Protein AF-A0A0R3Q4R2-F1 (afdb_monomer)

Organism: NCBI:txid42155

pLDDT: mean 70.96, std 17.25, range [39.5, 98.12]

Structure (mmCIF, N/CA/C/O backbone):
data_AF-A0A0R3Q4R2-F1
#
_entry.id   AF-A0A0R3Q4R2-F1
#
loop_
_atom_site.group_PDB
_atom_site.id
_atom_site.type_symbol
_atom_site.label_atom_id
_atom_site.label_alt_id
_atom_site.label_comp_id
_atom_site.label_asym_id
_atom_site.label_entity_id
_atom_site.label_seq_id
_atom_site.pdbx_PDB_ins_code
_atom_site.Cartn_x
_atom_site.Cartn_y
_atom_site.Cartn_z
_atom_site.occupancy
_atom_site.B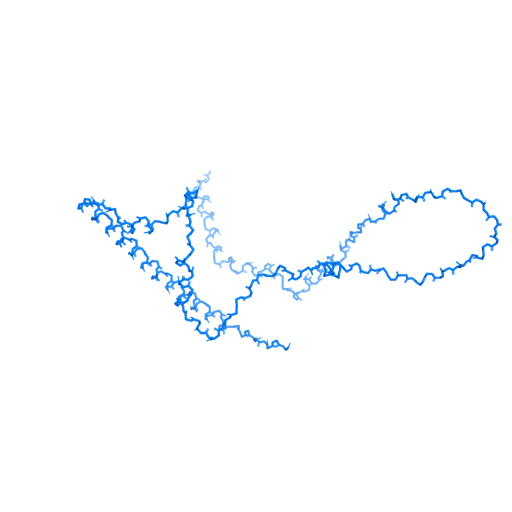_iso_or_equiv
_atom_site.auth_seq_id
_atom_site.auth_comp_id
_atom_site.auth_asym_id
_atom_site.auth_atom_id
_atom_site.pdbx_PDB_model_num
ATOM 1 N N . LEU A 1 1 ? 57.384 21.429 16.600 1.00 59.97 1 LEU A N 1
ATOM 2 C CA . LEU A 1 1 ? 56.224 20.513 16.594 1.00 59.97 1 LEU A CA 1
ATOM 3 C C . LEU A 1 1 ? 55.083 21.315 16.002 1.00 59.97 1 LEU A C 1
ATOM 5 O O . LEU A 1 1 ? 54.757 22.334 16.594 1.00 59.97 1 LEU A O 1
ATOM 9 N N . ARG A 1 2 ? 54.602 20.970 14.802 1.00 65.06 2 ARG A N 1
ATOM 10 C CA . ARG A 1 2 ? 53.423 21.655 14.249 1.00 65.06 2 ARG A CA 1
ATOM 11 C C . ARG A 1 2 ? 52.224 21.326 15.135 1.00 65.06 2 ARG A C 1
ATOM 13 O O . ARG A 1 2 ? 52.150 20.203 15.638 1.00 65.06 2 ARG A O 1
ATOM 20 N N . SER A 1 3 ? 51.365 22.306 15.380 1.00 82.06 3 SER A N 1
ATOM 21 C CA . SER A 1 3 ? 50.121 22.140 16.133 1.00 82.06 3 SER A CA 1
ATOM 22 C C . SER A 1 3 ? 49.260 21.082 15.444 1.00 82.06 3 SER A C 1
ATOM 24 O O . SER A 1 3 ? 49.267 20.986 14.219 1.00 82.06 3 SER A O 1
ATOM 26 N N . ILE A 1 4 ? 48.515 20.293 16.219 1.00 83.88 4 ILE A N 1
ATOM 27 C CA . ILE A 1 4 ? 47.572 19.298 15.677 1.00 83.88 4 ILE A CA 1
ATOM 28 C C . ILE A 1 4 ? 46.587 19.971 14.709 1.00 83.88 4 ILE A C 1
ATOM 30 O O . ILE A 1 4 ? 46.268 19.398 13.672 1.00 83.88 4 ILE A O 1
ATOM 34 N N . ASP A 1 5 ? 46.216 21.219 14.993 1.00 85.31 5 ASP A N 1
ATOM 35 C CA . ASP A 1 5 ? 45.340 22.027 14.145 1.00 85.31 5 ASP A CA 1
ATOM 36 C C . ASP A 1 5 ? 45.942 22.283 12.751 1.00 85.31 5 ASP A C 1
ATOM 38 O O . ASP A 1 5 ? 45.273 22.055 11.755 1.00 85.31 5 ASP A O 1
ATOM 42 N N . GLU A 1 6 ? 47.241 22.597 12.635 1.00 84.75 6 GLU A N 1
ATOM 43 C CA . GLU A 1 6 ? 47.902 22.765 11.323 1.00 84.75 6 GLU A CA 1
ATOM 44 C C . GLU A 1 6 ? 47.978 21.458 10.516 1.00 84.75 6 GLU A C 1
ATOM 46 O O . GLU A 1 6 ? 48.100 21.479 9.290 1.00 84.75 6 GLU A O 1
ATOM 51 N N . GLN A 1 7 ? 47.990 20.308 11.197 1.00 86.94 7 GLN A N 1
ATOM 52 C CA . GLN A 1 7 ? 47.956 19.000 10.539 1.00 86.94 7 GLN A CA 1
ATOM 53 C C . GLN A 1 7 ? 46.540 18.660 10.070 1.00 86.94 7 GLN A C 1
ATOM 55 O O . GLN A 1 7 ? 46.385 18.076 9.000 1.00 86.94 7 GLN A O 1
ATOM 60 N N . PHE A 1 8 ? 45.532 19.049 10.851 1.00 88.31 8 PHE A N 1
ATOM 61 C CA . PHE A 1 8 ? 44.126 18.900 10.500 1.00 88.31 8 PHE A CA 1
ATOM 62 C C . PHE A 1 8 ? 43.732 19.794 9.330 1.00 88.31 8 PHE A C 1
ATOM 64 O O . PHE A 1 8 ? 43.119 19.292 8.397 1.00 88.31 8 PHE A O 1
ATOM 71 N N . ASP A 1 9 ? 44.143 21.062 9.335 1.00 86.81 9 ASP A N 1
ATOM 72 C CA . ASP A 1 9 ? 43.843 22.006 8.254 1.00 86.81 9 ASP A CA 1
ATOM 73 C C . ASP A 1 9 ? 44.414 21.510 6.922 1.00 86.81 9 ASP A C 1
ATOM 75 O O . ASP A 1 9 ? 43.723 21.492 5.912 1.00 86.81 9 ASP A O 1
ATOM 79 N N . LYS A 1 10 ? 45.652 20.997 6.922 1.00 83.38 10 LYS A N 1
ATOM 80 C CA . LYS A 1 10 ? 46.261 20.412 5.717 1.00 83.38 10 LYS A CA 1
ATOM 81 C C . LYS A 1 10 ? 45.528 19.187 5.194 1.00 83.38 10 LYS A C 1
ATOM 83 O O . LYS A 1 10 ? 45.383 19.048 3.988 1.00 83.38 10 LYS A O 1
ATOM 88 N N . LEU A 1 11 ? 45.115 18.301 6.096 1.00 84.31 11 LEU A N 1
ATOM 89 C CA . LEU A 1 11 ? 44.350 17.120 5.724 1.00 84.31 11 LEU A CA 1
ATOM 90 C C . LEU A 1 11 ? 42.993 17.549 5.152 1.00 84.31 11 LEU A C 1
ATOM 92 O O . LEU A 1 11 ? 42.570 17.031 4.132 1.00 84.31 11 LEU A O 1
ATOM 96 N N . TYR A 1 12 ? 42.348 18.547 5.754 1.00 79.12 12 TYR A N 1
ATOM 97 C CA . TYR A 1 12 ? 41.067 19.075 5.294 1.00 79.12 12 TYR A CA 1
ATOM 98 C C . TYR A 1 12 ? 41.148 19.714 3.897 1.00 79.12 12 TYR A C 1
ATOM 100 O O . TYR A 1 12 ? 40.257 19.495 3.083 1.00 79.12 12 TYR A O 1
ATOM 108 N N . GLU A 1 13 ? 42.221 20.447 3.591 1.00 80.94 13 GLU A N 1
ATOM 109 C CA . GLU A 1 13 ? 42.456 21.002 2.248 1.00 80.94 13 GLU A CA 1
ATOM 110 C C . GLU A 1 13 ? 42.682 19.903 1.191 1.00 80.94 13 GLU A C 1
ATOM 112 O O . GLU A 1 13 ? 42.089 19.964 0.120 1.00 80.94 13 GLU A O 1
ATOM 117 N N . GLU A 1 14 ? 43.443 18.846 1.506 1.00 77.75 14 GLU A N 1
ATOM 118 C CA . GLU A 1 14 ? 43.687 17.705 0.596 1.00 77.75 14 GLU A CA 1
ATOM 119 C C . GLU A 1 14 ? 42.391 16.937 0.249 1.00 77.75 14 GLU A C 1
ATOM 121 O O . GLU A 1 14 ? 42.197 16.494 -0.884 1.00 77.75 14 GLU A O 1
ATOM 126 N N . TYR A 1 15 ? 41.462 16.814 1.204 1.00 69.00 15 TYR A N 1
ATOM 127 C CA . TYR A 1 15 ? 40.147 16.207 0.956 1.00 69.00 15 TYR A CA 1
ATOM 128 C C . TYR A 1 15 ? 39.167 17.150 0.233 1.00 69.00 15 TYR A C 1
ATOM 130 O O . TYR A 1 15 ? 38.327 16.672 -0.524 1.00 69.00 15 TYR A O 1
ATOM 138 N N . ASN A 1 16 ? 39.260 18.470 0.431 1.00 62.47 16 ASN A N 1
ATOM 139 C CA . ASN A 1 16 ? 38.389 19.428 -0.261 1.00 62.47 16 ASN A CA 1
ATOM 140 C C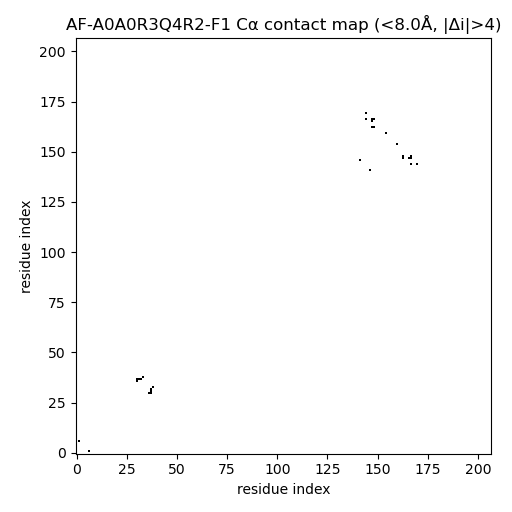 . ASN A 1 16 ? 38.823 19.690 -1.710 1.00 62.47 16 ASN A C 1
ATOM 142 O O . ASN A 1 16 ? 37.961 19.922 -2.552 1.00 62.47 16 ASN A O 1
ATOM 146 N N . GLU A 1 17 ? 40.123 19.636 -2.025 1.00 57.97 17 GLU A N 1
ATOM 147 C CA . GLU A 1 17 ? 40.599 19.713 -3.417 1.00 57.97 17 GLU A CA 1
ATOM 148 C C . GLU A 1 17 ? 40.162 18.489 -4.242 1.00 57.97 17 GLU A C 1
ATOM 150 O O . GLU A 1 17 ? 39.982 18.600 -5.451 1.00 57.97 17 GLU A O 1
ATOM 155 N N . THR A 1 18 ? 39.909 17.340 -3.603 1.00 53.53 18 THR A N 1
ATOM 156 C CA . THR A 1 18 ? 39.541 16.092 -4.291 1.00 53.53 18 THR A CA 1
ATOM 157 C C . THR A 1 18 ? 38.030 15.869 -4.440 1.00 53.53 18 THR A C 1
ATOM 159 O O . THR A 1 18 ? 37.623 14.993 -5.205 1.00 53.53 18 THR A O 1
ATOM 162 N N . GLU A 1 19 ? 37.155 16.642 -3.782 1.00 52.62 19 GLU A N 1
ATOM 163 C CA . GLU A 1 19 ? 35.693 16.438 -3.875 1.00 52.62 19 GLU A CA 1
ATOM 164 C C . GLU A 1 19 ? 35.122 16.711 -5.285 1.00 52.62 19 GLU A C 1
ATOM 166 O O . GLU A 1 19 ? 34.125 16.092 -5.654 1.00 52.62 19 GLU A O 1
ATOM 171 N N . ASP A 1 20 ? 35.804 17.518 -6.108 1.00 50.03 20 ASP A N 1
ATOM 172 C CA . ASP A 1 20 ? 35.477 17.720 -7.532 1.00 50.03 20 ASP A CA 1
ATOM 173 C C . ASP A 1 20 ? 36.251 16.773 -8.487 1.00 50.03 20 ASP A C 1
ATOM 175 O O . ASP A 1 20 ? 35.896 16.652 -9.661 1.00 50.03 20 ASP A O 1
ATOM 179 N N . GLU A 1 21 ? 37.281 16.057 -8.011 1.00 52.91 21 GLU A N 1
ATOM 180 C CA . GLU A 1 21 ? 38.106 15.140 -8.827 1.00 52.91 21 GLU A CA 1
ATOM 181 C C . GLU A 1 21 ? 37.687 13.661 -8.703 1.00 52.91 21 GLU A C 1
ATOM 183 O O . GLU A 1 21 ? 37.921 12.867 -9.616 1.00 52.91 21 GLU A O 1
ATOM 188 N N . ASN A 1 22 ? 36.979 13.287 -7.630 1.00 47.94 22 ASN A N 1
ATOM 189 C CA . ASN A 1 22 ? 36.499 11.915 -7.399 1.00 47.94 22 ASN A CA 1
ATOM 190 C C . ASN A 1 22 ? 35.482 11.413 -8.450 1.00 47.94 22 ASN A C 1
ATOM 192 O O . ASN A 1 22 ? 35.279 10.203 -8.576 1.00 47.94 22 ASN A O 1
ATOM 196 N N . GLU A 1 23 ? 34.834 12.305 -9.210 1.00 47.50 23 GLU A N 1
ATOM 197 C CA . GLU A 1 23 ? 33.962 11.908 -10.329 1.00 47.50 23 GLU A CA 1
ATOM 198 C C . GLU A 1 23 ? 34.762 11.619 -11.616 1.00 47.50 23 GLU A C 1
ATOM 200 O O . GLU A 1 23 ? 34.306 10.845 -12.454 1.00 47.50 23 GLU A O 1
ATOM 205 N N . VAL A 1 24 ? 35.985 12.151 -11.742 1.00 48.09 24 VAL A N 1
ATOM 206 C CA . VAL A 1 24 ? 36.864 11.958 -12.911 1.00 48.09 24 VAL A CA 1
ATOM 207 C C . VAL A 1 24 ? 37.848 10.800 -12.694 1.00 48.09 24 VAL A C 1
ATOM 209 O O . VAL A 1 24 ? 38.100 10.017 -13.609 1.00 48.09 24 VAL A O 1
ATOM 212 N N . GLU A 1 25 ? 38.354 10.616 -11.472 1.00 48.50 25 GLU A N 1
ATOM 213 C CA . GLU A 1 25 ? 39.357 9.586 -11.158 1.00 48.50 25 GLU A CA 1
ATOM 214 C C . GLU A 1 25 ? 38.775 8.156 -11.161 1.00 48.50 25 GLU A C 1
ATOM 216 O O . GLU A 1 25 ? 39.462 7.177 -11.477 1.00 48.50 25 GLU A O 1
ATOM 221 N N . ALA A 1 26 ? 37.470 8.014 -10.895 1.00 49.94 26 ALA A N 1
ATOM 222 C CA . ALA A 1 26 ? 36.777 6.731 -10.997 1.00 49.94 26 ALA A CA 1
ATOM 223 C C . ALA A 1 26 ? 36.790 6.181 -12.434 1.00 49.94 26 ALA A C 1
ATOM 225 O O . ALA A 1 26 ? 36.855 4.968 -12.627 1.00 49.94 26 ALA A O 1
ATOM 226 N N . GLU A 1 27 ? 36.765 7.053 -13.443 1.00 52.09 27 GLU A N 1
ATOM 227 C CA . GLU A 1 27 ? 36.724 6.666 -14.854 1.00 52.09 27 GLU A CA 1
ATOM 228 C C . GLU A 1 27 ? 38.104 6.221 -15.379 1.00 52.09 27 GLU A C 1
ATOM 230 O O . GLU A 1 27 ? 38.184 5.393 -16.287 1.00 52.09 27 GLU A O 1
ATOM 235 N N . GLU A 1 28 ? 39.199 6.661 -14.746 1.00 53.88 28 GLU A N 1
ATOM 236 C CA . GLU A 1 28 ? 40.577 6.331 -15.143 1.00 53.88 28 GLU A CA 1
ATOM 237 C C . GLU A 1 28 ? 41.013 4.907 -14.727 1.00 53.88 28 GLU A C 1
ATOM 239 O O . GLU A 1 28 ? 41.873 4.290 -15.364 1.00 53.88 28 GLU A O 1
ATOM 244 N N . PHE A 1 29 ? 40.362 4.311 -13.719 1.00 56.81 29 PHE A N 1
ATOM 245 C CA . PHE A 1 29 ? 40.617 2.923 -13.295 1.00 56.81 29 PHE A CA 1
ATOM 246 C C . PHE A 1 29 ? 39.756 1.865 -14.002 1.00 56.81 29 PHE A C 1
ATOM 248 O O . PHE A 1 29 ? 40.038 0.663 -13.889 1.00 56.81 29 PHE A O 1
ATOM 255 N N . LEU A 1 30 ? 38.729 2.268 -14.753 1.00 68.06 30 LEU A N 1
ATOM 256 C CA . LEU A 1 30 ? 37.915 1.345 -15.538 1.00 68.06 30 LEU A CA 1
ATOM 257 C C . LEU A 1 30 ? 38.621 1.011 -16.856 1.00 68.06 30 LEU A C 1
ATOM 259 O O . LEU A 1 30 ? 38.614 1.774 -17.817 1.00 68.06 30 LEU A O 1
ATOM 263 N N . LEU A 1 31 ? 39.215 -0.184 -16.931 1.00 72.75 31 LEU A N 1
ATOM 264 C CA . LEU A 1 31 ? 39.674 -0.710 -18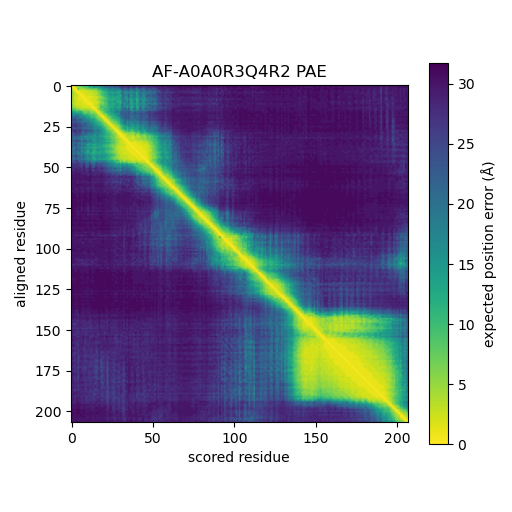.215 1.00 72.75 31 LEU A CA 1
ATOM 265 C C . LEU A 1 31 ? 38.464 -0.895 -19.136 1.00 72.75 31 LEU A C 1
ATOM 267 O O . LEU A 1 31 ? 37.565 -1.679 -18.821 1.00 72.75 31 LEU A O 1
ATOM 271 N N . ASP A 1 32 ? 38.494 -0.245 -20.300 1.00 79.69 32 ASP A N 1
ATOM 272 C CA . ASP A 1 32 ? 37.529 -0.492 -21.372 1.00 79.69 32 ASP A CA 1
ATOM 273 C C . ASP A 1 32 ? 37.452 -2.009 -21.668 1.00 79.69 32 ASP A C 1
ATOM 275 O O . ASP A 1 32 ? 38.488 -2.637 -21.932 1.00 79.69 32 ASP A O 1
ATOM 279 N N . PRO A 1 33 ? 36.249 -2.619 -21.650 1.00 82.69 33 PRO A N 1
ATOM 280 C CA . PRO A 1 33 ? 36.044 -4.024 -21.996 1.00 82.69 33 PRO A CA 1
ATOM 281 C C . PRO A 1 33 ? 36.625 -4.444 -23.354 1.00 82.69 33 PRO A C 1
ATOM 283 O O . PRO A 1 33 ? 36.938 -5.621 -23.543 1.00 82.69 33 PRO A O 1
ATOM 286 N N . SER A 1 34 ? 36.779 -3.506 -24.295 1.00 84.50 34 SER A N 1
ATOM 287 C CA . SER A 1 34 ? 37.349 -3.763 -25.626 1.00 84.50 34 SER A CA 1
ATOM 288 C C . SER A 1 34 ? 38.869 -3.564 -25.700 1.00 84.50 34 SER A C 1
ATOM 290 O O . SER A 1 34 ? 39.486 -3.968 -26.695 1.00 84.50 34 SER A O 1
ATOM 292 N N . SER A 1 35 ? 39.477 -2.989 -24.656 1.00 89.31 35 SER A N 1
ATOM 293 C CA . SER A 1 35 ? 40.907 -2.689 -24.582 1.00 89.31 35 SER A CA 1
ATOM 294 C C . SER A 1 35 ? 41.760 -3.955 -24.639 1.00 89.31 35 SER A C 1
ATOM 296 O O . SER A 1 35 ? 41.430 -4.999 -24.067 1.00 89.31 35 SER A O 1
ATOM 298 N N . ASP A 1 36 ? 42.921 -3.858 -25.281 1.00 87.81 36 ASP A N 1
ATOM 299 C CA . ASP A 1 36 ? 43.865 -4.970 -25.396 1.00 87.81 36 ASP A CA 1
ATOM 300 C C . ASP A 1 36 ? 44.388 -5.444 -24.031 1.00 87.81 36 ASP A C 1
ATOM 302 O O . ASP A 1 36 ? 44.635 -6.638 -23.842 1.00 87.81 36 ASP A O 1
ATOM 306 N N . ARG A 1 37 ? 44.442 -4.550 -23.033 1.00 85.38 37 ARG A N 1
ATOM 307 C CA . ARG A 1 37 ? 44.800 -4.908 -21.652 1.00 85.38 37 ARG A CA 1
ATOM 308 C C . ARG A 1 37 ? 43.776 -5.863 -21.024 1.00 85.38 37 ARG A C 1
ATOM 310 O O . ARG A 1 37 ? 44.166 -6.794 -20.322 1.00 85.38 37 ARG A O 1
ATOM 317 N N . MET A 1 38 ? 42.484 -5.685 -21.315 1.00 90.88 38 MET A N 1
ATOM 318 C CA . MET A 1 38 ? 41.423 -6.588 -20.850 1.00 90.88 38 MET A CA 1
ATOM 319 C C . MET A 1 38 ? 41.538 -7.966 -21.516 1.00 90.88 38 MET A C 1
ATOM 321 O O . MET A 1 38 ? 41.415 -8.995 -20.850 1.00 90.88 38 MET A O 1
ATOM 325 N N . LYS A 1 39 ? 41.859 -8.007 -22.817 1.00 90.31 39 LYS A N 1
ATOM 326 C CA . LYS A 1 39 ? 42.069 -9.267 -23.555 1.00 90.31 39 LYS A CA 1
ATOM 327 C C . LYS A 1 39 ? 43.229 -10.079 -22.975 1.00 90.31 39 LYS A C 1
ATOM 329 O O . LYS A 1 39 ? 43.095 -11.290 -22.812 1.00 90.31 39 LYS A O 1
ATOM 334 N N . MET A 1 40 ? 44.331 -9.424 -22.603 1.00 88.50 40 MET A N 1
ATOM 335 C CA . MET A 1 40 ? 45.465 -10.094 -21.954 1.00 88.50 40 MET A CA 1
ATOM 336 C C . MET A 1 40 ? 45.078 -10.732 -20.611 1.00 88.50 40 MET A C 1
ATOM 338 O O . MET A 1 40 ? 45.384 -11.902 -20.384 1.00 88.50 40 MET A O 1
ATOM 342 N N . LEU A 1 41 ? 44.337 -10.013 -19.759 1.00 87.81 41 LEU A N 1
ATOM 343 C CA . LEU A 1 41 ? 43.873 -10.533 -18.464 1.00 87.81 41 LEU A CA 1
ATOM 344 C C . LEU A 1 41 ? 42.952 -11.753 -18.616 1.00 87.81 41 LEU A C 1
ATOM 346 O O . LEU A 1 41 ? 43.043 -12.705 -17.838 1.00 87.81 41 LEU A O 1
ATOM 350 N N . VAL A 1 42 ? 42.086 -11.751 -19.633 1.00 87.06 42 VAL A N 1
ATOM 351 C CA . VAL A 1 42 ? 41.206 -12.887 -19.945 1.00 87.06 42 VAL A CA 1
ATOM 352 C C . VAL A 1 42 ? 42.013 -14.122 -20.348 1.00 87.06 42 VAL A C 1
ATOM 354 O O . VAL A 1 42 ? 41.703 -15.229 -19.899 1.00 87.06 42 VAL A O 1
ATOM 357 N N . GLU A 1 43 ? 43.051 -13.963 -21.168 1.00 88.81 43 GLU A N 1
ATOM 358 C CA . GLU A 1 43 ? 43.901 -15.086 -21.578 1.00 88.81 43 GLU A CA 1
ATOM 359 C C . GLU A 1 43 ? 44.736 -15.642 -20.419 1.00 88.81 43 GLU A C 1
ATOM 361 O O . GLU A 1 43 ? 44.859 -16.861 -20.273 1.00 88.81 43 GLU A O 1
ATOM 366 N N . ASP A 1 44 ? 45.232 -14.781 -19.533 1.00 86.56 44 ASP A N 1
ATOM 367 C CA . ASP A 1 44 ? 45.933 -15.218 -18.325 1.00 86.56 44 ASP A CA 1
ATOM 368 C C . ASP A 1 44 ? 45.001 -15.973 -17.369 1.00 86.56 44 ASP A C 1
ATOM 370 O O . ASP A 1 44 ? 45.380 -17.010 -16.817 1.00 86.56 44 ASP A O 1
ATOM 374 N N . PHE A 1 45 ? 43.748 -15.530 -17.231 1.00 84.38 45 PHE A N 1
ATOM 375 C CA . PHE A 1 45 ? 42.743 -16.247 -16.446 1.00 84.38 45 PHE A CA 1
ATOM 376 C C . PHE A 1 45 ? 42.437 -17.630 -17.032 1.00 84.38 45 PHE A C 1
ATOM 378 O O . PHE A 1 45 ? 42.378 -18.614 -16.292 1.00 84.38 45 PHE A O 1
ATOM 385 N N . LYS A 1 46 ? 42.290 -17.739 -18.359 1.00 80.06 46 LYS A N 1
ATOM 386 C CA . LYS A 1 46 ? 42.072 -19.026 -19.041 1.00 80.06 46 LYS A CA 1
ATOM 387 C C . LYS A 1 46 ? 43.231 -19.993 -18.813 1.00 80.06 46 LYS A C 1
ATOM 389 O O . LYS A 1 46 ? 42.979 -21.152 -18.497 1.00 80.06 46 LYS A O 1
ATOM 394 N N . LYS A 1 47 ? 44.479 -19.524 -18.906 1.00 78.69 47 LYS A N 1
ATOM 395 C CA . LYS A 1 47 ? 45.676 -20.342 -18.633 1.00 78.69 47 LYS A CA 1
ATOM 396 C C . LYS A 1 47 ? 45.749 -20.812 -17.180 1.00 78.69 47 LYS A C 1
ATOM 398 O O . LYS A 1 47 ? 46.296 -21.875 -16.908 1.00 78.69 47 LYS A O 1
ATOM 403 N N . LYS A 1 48 ? 45.188 -20.036 -16.249 1.00 72.75 48 LYS A N 1
ATOM 404 C CA . LYS A 1 48 ? 45.191 -20.324 -14.809 1.00 72.75 48 LYS A CA 1
ATOM 405 C C . LYS A 1 48 ? 44.000 -21.170 -14.342 1.00 72.75 48 LYS A C 1
ATOM 407 O O . LYS A 1 48 ? 43.923 -21.497 -13.158 1.00 72.75 48 LYS A O 1
ATOM 412 N N . ARG A 1 49 ? 43.075 -21.548 -15.237 1.00 59.31 49 ARG A N 1
ATOM 413 C CA . ARG A 1 49 ? 41.977 -22.470 -14.910 1.00 59.31 49 ARG A CA 1
ATOM 414 C C . ARG A 1 49 ? 42.535 -23.859 -14.607 1.00 59.31 49 ARG A C 1
ATOM 416 O O . ARG A 1 49 ? 42.720 -24.676 -15.500 1.00 59.31 49 ARG A O 1
ATOM 423 N N . MET A 1 50 ? 42.750 -24.136 -13.329 1.00 59.56 50 MET A N 1
ATOM 424 C CA . MET A 1 50 ? 42.905 -25.499 -12.842 1.00 59.56 50 MET A CA 1
ATOM 425 C C . MET A 1 50 ? 41.536 -26.184 -12.882 1.00 59.56 50 MET A C 1
ATOM 427 O O . MET A 1 50 ? 40.585 -25.717 -12.251 1.00 59.56 50 MET A O 1
ATOM 431 N N . GLU A 1 51 ? 41.408 -27.274 -13.637 1.00 57.78 51 GLU A N 1
ATOM 432 C CA . GLU A 1 51 ? 40.243 -28.152 -13.539 1.00 57.78 51 GLU A CA 1
ATOM 433 C C . GLU A 1 51 ? 40.240 -28.816 -12.159 1.00 57.78 51 GLU A C 1
ATOM 435 O O . GLU A 1 51 ? 41.008 -29.735 -11.881 1.00 57.78 51 GLU A O 1
ATOM 440 N N . LEU A 1 52 ? 39.374 -28.337 -11.265 1.00 56.41 52 LEU A N 1
ATOM 441 C CA . LEU A 1 52 ? 39.089 -29.013 -10.004 1.00 56.41 52 LEU A CA 1
ATOM 442 C C . LEU A 1 52 ? 38.246 -30.260 -10.301 1.00 56.41 52 LEU A C 1
ATOM 444 O O . LEU A 1 52 ? 37.015 -30.221 -10.285 1.00 56.41 52 LEU A O 1
ATOM 448 N N . VAL A 1 53 ? 38.913 -31.371 -10.613 1.00 57.03 53 VAL A N 1
ATOM 449 C CA . VAL A 1 53 ? 38.271 -32.681 -10.754 1.00 57.03 53 VAL A CA 1
ATOM 450 C C . VAL A 1 53 ? 37.981 -33.232 -9.358 1.00 57.03 53 VAL A C 1
ATOM 452 O O . VAL A 1 53 ? 38.884 -33.640 -8.630 1.00 57.03 53 VAL A O 1
ATOM 455 N N . LEU A 1 54 ? 36.704 -33.241 -8.973 1.00 50.66 54 LEU A N 1
ATOM 456 C CA . LEU A 1 54 ? 36.245 -33.891 -7.747 1.00 50.66 54 LEU A CA 1
ATOM 457 C C . LEU A 1 54 ? 36.307 -35.415 -7.953 1.00 50.66 54 LEU A C 1
ATOM 459 O O . LEU A 1 54 ? 35.528 -35.960 -8.737 1.00 50.66 54 LEU A O 1
ATOM 463 N N . GLN A 1 55 ? 37.236 -36.100 -7.279 1.00 56.44 55 GLN A N 1
ATOM 464 C CA . GLN A 1 55 ? 37.394 -37.559 -7.360 1.00 56.44 55 GLN A CA 1
ATOM 465 C C . GLN A 1 55 ? 36.134 -38.262 -6.831 1.00 56.44 55 GLN A C 1
ATOM 467 O O . GLN A 1 55 ? 35.926 -38.384 -5.626 1.00 56.44 55 GLN A O 1
ATOM 472 N N . LYS A 1 56 ? 35.267 -38.709 -7.741 1.00 53.19 56 LYS A N 1
ATOM 473 C CA . LYS A 1 56 ? 33.960 -39.312 -7.439 1.00 53.19 56 LYS A CA 1
ATOM 474 C C . LYS A 1 56 ? 33.940 -40.833 -7.654 1.00 53.19 56 LYS A C 1
ATOM 476 O O . LYS A 1 56 ? 32.885 -41.376 -7.955 1.00 53.19 56 LYS A O 1
ATOM 481 N N . ASP A 1 57 ? 35.080 -41.503 -7.472 1.00 51.69 57 ASP A N 1
ATOM 482 C CA . ASP A 1 57 ? 35.257 -42.928 -7.815 1.00 51.69 57 ASP A CA 1
ATOM 483 C C . ASP A 1 57 ? 35.548 -43.857 -6.620 1.00 51.69 57 ASP A C 1
ATOM 485 O O . ASP A 1 57 ? 35.640 -45.065 -6.800 1.00 51.69 57 ASP A O 1
ATOM 489 N N . VAL A 1 58 ? 35.640 -43.347 -5.386 1.00 52.56 58 VAL A N 1
ATOM 490 C CA . VAL A 1 58 ? 35.925 -44.203 -4.209 1.00 52.56 58 VAL A CA 1
ATOM 491 C C . VAL A 1 58 ? 34.651 -44.833 -3.619 1.00 52.56 58 VAL A C 1
ATOM 493 O O . VAL A 1 58 ? 34.690 -45.919 -3.056 1.00 52.56 58 VAL A O 1
ATOM 496 N N . LEU A 1 59 ? 33.487 -44.198 -3.794 1.00 51.69 59 LEU A N 1
ATOM 497 C CA . LEU A 1 59 ? 32.207 -44.665 -3.231 1.00 51.69 59 LEU A CA 1
ATOM 498 C C . LEU A 1 59 ? 31.593 -45.869 -3.966 1.00 51.69 59 LEU A C 1
ATOM 500 O O . LEU A 1 59 ? 30.723 -46.535 -3.412 1.00 51.69 59 LEU A O 1
ATOM 504 N N . SER A 1 60 ? 32.020 -46.155 -5.198 1.00 54.22 60 SER A N 1
ATOM 505 C CA . SER A 1 60 ? 31.473 -47.251 -6.012 1.00 54.22 60 SER A CA 1
ATOM 506 C C . SER A 1 60 ? 32.012 -48.631 -5.623 1.00 54.22 60 SER A C 1
ATOM 508 O O . SER A 1 60 ? 31.370 -49.626 -5.942 1.00 54.22 60 SER A O 1
ATOM 510 N N . GLN A 1 61 ? 33.142 -48.705 -4.912 1.00 53.44 61 GLN A N 1
ATOM 511 C CA . GLN A 1 61 ? 33.758 -49.970 -4.488 1.00 53.44 61 GLN A CA 1
ATOM 512 C C . GLN A 1 61 ? 33.208 -50.518 -3.160 1.00 53.44 61 GLN A C 1
ATOM 514 O O . GLN A 1 61 ? 33.503 -51.654 -2.806 1.00 53.44 61 GLN A O 1
ATOM 519 N N . CYS A 1 62 ? 32.410 -49.742 -2.418 1.00 46.03 62 CYS A N 1
ATOM 520 C CA . CYS A 1 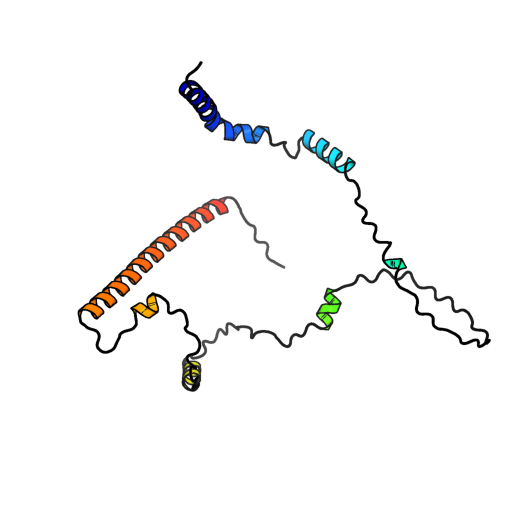62 ? 31.997 -50.091 -1.052 1.00 46.03 62 CYS A CA 1
ATOM 521 C C . CYS A 1 62 ? 30.637 -50.806 -0.945 1.00 46.03 62 CYS A C 1
ATOM 523 O O . CYS A 1 62 ? 30.154 -50.999 0.171 1.00 46.03 62 CYS A O 1
ATOM 525 N N . TYR A 1 63 ? 29.997 -51.181 -2.058 1.00 39.62 63 TYR A N 1
ATOM 526 C CA . TYR A 1 63 ? 28.766 -51.976 -2.015 1.00 39.62 63 TYR A CA 1
ATOM 527 C C . TYR A 1 63 ? 29.097 -53.468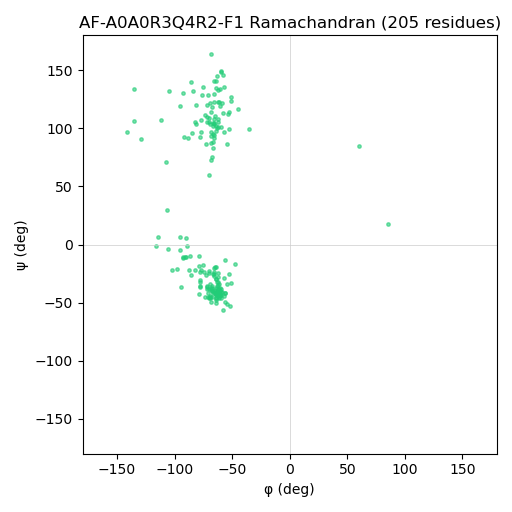 -2.178 1.00 39.62 63 TYR A C 1
ATOM 529 O O . TYR A 1 63 ? 29.657 -53.838 -3.209 1.00 39.62 63 TYR A O 1
ATOM 537 N N . PRO A 1 64 ? 28.775 -54.322 -1.191 1.00 44.62 64 PRO A N 1
ATOM 538 C CA . PRO A 1 64 ? 29.043 -55.752 -1.272 1.00 44.62 64 PRO A CA 1
ATOM 539 C C . PRO A 1 64 ? 28.025 -56.440 -2.193 1.00 44.62 64 PRO A C 1
ATOM 541 O O . PRO A 1 64 ? 26.816 -56.266 -2.030 1.00 44.62 64 PRO A O 1
ATOM 544 N N . GLU A 1 65 ? 28.520 -57.225 -3.153 1.00 53.06 65 GLU A N 1
ATOM 545 C CA . GLU A 1 65 ? 27.728 -58.214 -3.890 1.00 53.06 65 GLU A CA 1
ATOM 546 C C . GLU A 1 65 ? 27.199 -59.248 -2.890 1.00 53.06 65 GLU A C 1
ATOM 548 O O . GLU A 1 65 ? 27.960 -59.852 -2.131 1.00 53.06 65 GLU A O 1
ATOM 553 N N . THR A 1 66 ? 25.878 -59.416 -2.837 1.00 40.44 66 THR A N 1
ATOM 554 C CA . THR A 1 66 ? 25.253 -60.466 -2.036 1.00 40.44 66 THR A CA 1
ATOM 555 C C . THR A 1 66 ? 25.595 -61.818 -2.645 1.00 40.44 66 THR A C 1
ATOM 557 O O . THR A 1 66 ? 25.272 -62.099 -3.796 1.00 40.44 66 THR A O 1
ATOM 560 N N . ASN A 1 67 ? 26.292 -62.607 -1.839 1.00 42.22 67 ASN A N 1
ATOM 561 C CA . ASN A 1 67 ? 26.704 -63.979 -2.065 1.00 42.22 67 ASN A CA 1
ATOM 562 C C . ASN A 1 67 ? 25.464 -64.892 -2.118 1.00 42.22 67 ASN A C 1
ATOM 564 O O . ASN A 1 67 ? 24.887 -65.183 -1.072 1.00 42.22 67 ASN A O 1
ATOM 568 N N . ASP A 1 68 ? 25.056 -65.328 -3.311 1.00 41.00 68 ASP A N 1
ATOM 569 C CA . ASP A 1 68 ? 24.070 -66.402 -3.475 1.00 41.00 68 ASP A CA 1
ATOM 570 C C . ASP A 1 68 ? 24.829 -67.730 -3.575 1.00 41.00 68 ASP A C 1
ATOM 572 O O . ASP A 1 68 ? 25.333 -68.138 -4.623 1.00 41.00 68 ASP A O 1
ATOM 576 N N . GLU A 1 69 ? 24.984 -68.357 -2.415 1.00 40.50 69 GLU A N 1
ATOM 577 C CA . GLU A 1 69 ? 25.644 -69.638 -2.225 1.00 40.50 69 GLU A CA 1
ATOM 578 C C . GLU A 1 69 ? 24.909 -70.786 -2.941 1.00 40.50 69 GLU A C 1
ATOM 580 O O . GLU A 1 69 ? 23.689 -70.914 -2.878 1.00 40.50 69 GLU A O 1
ATOM 585 N N . ALA A 1 70 ? 25.714 -71.685 -3.513 1.00 48.75 70 ALA A N 1
ATOM 586 C CA . ALA A 1 70 ? 25.492 -73.131 -3.539 1.00 48.75 70 ALA A CA 1
ATOM 587 C C . ALA A 1 70 ? 24.216 -73.674 -4.214 1.00 48.75 70 ALA A C 1
ATOM 589 O O . ALA A 1 70 ? 23.286 -74.112 -3.542 1.00 48.75 70 ALA A O 1
ATOM 590 N N . LEU A 1 71 ? 24.270 -73.846 -5.539 1.00 42.84 71 LEU A N 1
ATOM 591 C CA . LEU A 1 71 ? 23.629 -74.979 -6.222 1.00 42.84 71 LEU A CA 1
ATOM 592 C C . LEU A 1 71 ? 24.535 -75.472 -7.362 1.00 42.84 71 LEU A C 1
ATOM 594 O O . LEU A 1 71 ? 24.538 -74.921 -8.460 1.00 42.84 71 LEU A O 1
ATOM 598 N N . GLU A 1 72 ? 25.316 -76.518 -7.085 1.00 50.12 72 GLU A N 1
ATOM 599 C CA . GLU A 1 72 ? 25.944 -77.346 -8.116 1.00 50.12 72 GLU A CA 1
ATOM 600 C C . GLU A 1 72 ? 24.856 -78.193 -8.790 1.00 50.12 72 GLU A C 1
ATOM 602 O O . GLU A 1 72 ? 24.354 -79.153 -8.205 1.00 50.12 72 GLU A O 1
ATOM 607 N N . VAL A 1 73 ? 24.478 -77.835 -10.018 1.00 39.50 73 VAL A N 1
ATOM 608 C CA . VAL A 1 73 ? 23.786 -78.740 -10.943 1.00 39.50 73 VAL A CA 1
ATOM 609 C C . VAL A 1 73 ? 24.443 -78.593 -12.311 1.00 39.50 73 VAL A C 1
ATOM 611 O O . VAL A 1 73 ? 24.268 -77.587 -12.999 1.00 39.50 73 VAL A O 1
ATOM 614 N N . ASP A 1 74 ? 25.224 -79.611 -12.668 1.00 45.28 74 ASP A N 1
ATOM 615 C CA . ASP A 1 74 ? 25.756 -79.845 -14.006 1.00 45.28 74 ASP A CA 1
ATOM 616 C C . ASP A 1 74 ? 24.606 -80.161 -14.973 1.00 45.28 74 ASP A C 1
ATOM 618 O O . ASP A 1 74 ? 24.208 -81.310 -15.141 1.00 45.28 74 ASP A O 1
ATOM 622 N N . GLU A 1 75 ? 24.104 -79.143 -15.662 1.00 46.03 75 GLU A N 1
ATOM 623 C CA . GLU A 1 75 ? 23.528 -79.296 -16.995 1.00 46.03 75 GLU A CA 1
ATOM 624 C C . GLU A 1 75 ? 24.075 -78.164 -17.859 1.00 46.03 75 GLU A C 1
ATOM 626 O O . GLU A 1 75 ? 24.154 -77.013 -17.432 1.00 46.03 75 GLU A O 1
ATOM 631 N N . GLN A 1 76 ? 24.520 -78.516 -19.062 1.00 51.38 76 GLN A N 1
ATOM 632 C CA . GLN A 1 76 ? 25.191 -77.648 -20.024 1.00 51.38 76 GLN A CA 1
ATOM 633 C C . GLN A 1 76 ? 24.358 -76.390 -20.326 1.00 51.38 76 GLN A C 1
ATOM 635 O O . GLN A 1 76 ? 23.592 -76.351 -21.285 1.00 51.38 76 GLN A O 1
ATOM 640 N N . MET A 1 77 ? 24.510 -75.336 -19.523 1.00 42.47 77 MET A N 1
ATOM 641 C CA . MET A 1 77 ? 23.938 -74.035 -19.839 1.00 42.47 77 MET A CA 1
ATOM 642 C C . MET A 1 77 ? 24.760 -73.413 -20.962 1.00 42.47 77 MET A C 1
ATOM 644 O O . MET A 1 77 ? 25.913 -73.015 -20.773 1.00 42.47 77 MET A O 1
ATOM 648 N N . GLU A 1 78 ? 24.155 -73.288 -22.141 1.00 48.66 78 GLU A N 1
ATOM 649 C CA . GLU A 1 78 ? 24.636 -72.360 -23.156 1.00 48.66 78 GLU A CA 1
ATOM 650 C C . GLU A 1 78 ? 24.766 -70.970 -22.524 1.00 48.66 78 GLU A C 1
ATOM 652 O O . GLU A 1 78 ? 23.789 -70.335 -22.125 1.00 48.66 78 GLU A O 1
ATOM 657 N N . LYS A 1 79 ? 26.006 -70.487 -22.417 1.00 49.62 79 LYS A N 1
ATOM 658 C CA . LYS A 1 79 ? 26.317 -69.138 -21.953 1.00 49.62 79 LYS A CA 1
ATOM 659 C C . LYS A 1 79 ? 25.797 -68.133 -22.982 1.00 49.62 79 LYS A C 1
ATOM 661 O O . LYS A 1 79 ? 26.524 -67.720 -23.888 1.00 49.62 79 LYS A O 1
ATOM 666 N N . ILE A 1 80 ? 24.538 -67.725 -22.844 1.00 50.59 80 ILE A N 1
ATOM 667 C CA . ILE A 1 80 ? 23.951 -66.651 -23.645 1.00 50.59 80 ILE A CA 1
ATOM 668 C C . ILE A 1 80 ? 24.737 -65.376 -23.331 1.00 50.59 80 ILE A C 1
ATOM 670 O O . ILE A 1 80 ? 24.615 -64.777 -22.262 1.00 50.59 80 ILE A O 1
ATOM 674 N N . THR A 1 81 ? 25.584 -64.956 -24.268 1.00 45.00 81 THR A N 1
ATOM 675 C CA . THR A 1 81 ? 26.314 -63.697 -24.145 1.00 45.00 81 THR A CA 1
ATOM 676 C C . THR A 1 81 ? 25.340 -62.582 -24.502 1.00 45.00 81 THR A C 1
ATOM 678 O O . THR A 1 81 ? 25.151 -62.256 -25.673 1.00 45.00 81 THR A O 1
ATOM 681 N N . ILE A 1 82 ? 24.668 -62.018 -23.496 1.00 55.66 82 ILE A N 1
ATOM 682 C CA . ILE A 1 82 ? 23.807 -60.849 -23.683 1.00 55.66 82 ILE A CA 1
ATOM 683 C C . ILE A 1 82 ? 24.718 -59.676 -24.051 1.00 55.66 82 ILE A C 1
ATOM 685 O O . ILE A 1 82 ? 25.372 -59.080 -23.193 1.00 55.66 82 ILE A O 1
ATOM 689 N N . ILE A 1 83 ? 24.766 -59.335 -25.340 1.00 56.28 83 ILE A N 1
ATOM 690 C CA . ILE A 1 83 ? 25.352 -58.078 -25.802 1.00 56.28 83 ILE A CA 1
ATOM 691 C C . ILE A 1 83 ? 24.474 -56.976 -25.223 1.00 56.28 83 ILE A C 1
ATOM 693 O O . ILE A 1 83 ? 23.408 -56.673 -25.746 1.00 56.28 83 ILE A O 1
ATOM 697 N N . CYS A 1 84 ? 24.900 -56.407 -24.101 1.00 48.69 84 CYS A N 1
ATOM 698 C CA . CYS A 1 84 ? 24.236 -55.271 -23.493 1.00 48.69 84 CYS A CA 1
ATOM 699 C C . CYS A 1 84 ? 24.490 -54.070 -24.423 1.00 48.69 84 CYS A C 1
ATOM 701 O O . CYS A 1 84 ? 25.629 -53.587 -24.465 1.00 48.69 84 CYS A O 1
ATOM 703 N N . PRO A 1 85 ? 23.506 -53.589 -25.217 1.00 57.66 85 PRO A N 1
ATOM 704 C CA . PRO A 1 85 ? 23.716 -52.381 -26.001 1.00 57.66 85 PRO A CA 1
ATOM 705 C C . PRO A 1 85 ? 24.051 -51.295 -24.991 1.00 57.66 85 PRO A C 1
ATOM 707 O O . PRO A 1 85 ? 23.275 -51.117 -24.054 1.00 57.66 85 PRO A O 1
ATOM 710 N N . LYS A 1 86 ? 25.227 -50.656 -25.128 1.00 55.97 86 LYS A N 1
ATOM 711 C CA . LYS A 1 86 ? 25.763 -49.651 -24.191 1.00 55.97 86 LYS A CA 1
ATOM 712 C C . LYS A 1 86 ? 24.602 -48.824 -23.647 1.00 55.97 86 LYS A C 1
ATOM 714 O O . LYS A 1 86 ? 24.094 -47.957 -24.361 1.00 55.97 86 LYS A O 1
ATOM 719 N N . LYS A 1 87 ? 24.130 -49.147 -22.433 1.00 57.31 87 LYS A N 1
ATOM 720 C CA . LYS A 1 87 ? 22.971 -48.472 -21.854 1.00 57.31 87 LYS A CA 1
ATOM 721 C C . LYS A 1 87 ? 23.416 -47.027 -21.737 1.00 57.31 87 LYS A C 1
ATOM 723 O O . LYS A 1 87 ? 24.312 -46.724 -20.948 1.00 57.31 87 LYS A O 1
ATOM 728 N N . LYS A 1 88 ? 22.876 -46.139 -22.580 1.00 66.38 88 LYS A N 1
ATOM 729 C CA . LYS A 1 88 ? 23.041 -44.701 -22.365 1.00 66.38 88 LYS A CA 1
ATOM 730 C C . LYS A 1 88 ? 22.626 -44.501 -20.915 1.00 66.38 88 LYS A C 1
ATOM 732 O O . LYS A 1 88 ? 21.545 -44.969 -20.556 1.00 66.38 88 LYS A O 1
ATOM 737 N N . LYS A 1 89 ? 23.512 -43.934 -20.083 1.00 61.62 89 LYS A N 1
ATOM 738 C CA . LYS A 1 89 ? 23.210 -43.678 -18.670 1.00 61.62 89 LYS A CA 1
ATOM 739 C C . LYS A 1 89 ? 21.816 -43.065 -18.644 1.00 61.62 89 LYS A C 1
ATOM 741 O O . LYS A 1 89 ? 21.615 -42.031 -19.287 1.00 61.62 89 LYS A O 1
ATOM 746 N N . ILE A 1 90 ? 20.861 -43.760 -18.025 1.00 65.81 90 ILE A N 1
ATOM 747 C CA . ILE A 1 90 ? 19.510 -43.239 -17.842 1.00 65.81 90 ILE A CA 1
ATOM 748 C C . ILE A 1 90 ? 19.718 -41.887 -17.174 1.00 65.81 90 ILE A C 1
ATOM 750 O O . ILE A 1 90 ? 20.288 -41.806 -16.085 1.00 65.81 90 ILE A O 1
ATOM 754 N N . LYS A 1 91 ? 19.393 -40.814 -17.900 1.00 70.38 91 LYS A N 1
ATOM 755 C CA . LYS A 1 91 ? 19.367 -39.484 -17.311 1.00 70.38 91 LYS A CA 1
ATOM 756 C C . LYS A 1 91 ? 18.238 -39.568 -16.303 1.00 70.38 91 LYS A C 1
ATOM 758 O O . LYS A 1 91 ? 17.092 -39.739 -16.704 1.00 70.38 91 LYS A O 1
ATOM 763 N N . TRP A 1 92 ? 18.591 -39.589 -15.024 1.00 71.69 92 TRP A N 1
ATOM 764 C CA . TRP A 1 92 ? 17.617 -39.582 -13.948 1.00 71.69 92 TRP A CA 1
ATOM 765 C C . TRP A 1 92 ? 16.796 -38.309 -14.087 1.00 71.69 92 TRP A C 1
ATOM 767 O O . TRP A 1 92 ? 17.266 -37.220 -13.770 1.00 71.69 92 TRP A O 1
ATOM 777 N N . ASP A 1 93 ? 15.603 -38.458 -14.645 1.00 77.25 93 ASP A N 1
ATOM 778 C CA . ASP A 1 93 ? 14.632 -37.392 -14.715 1.00 77.25 93 ASP A CA 1
ATOM 779 C C . ASP A 1 93 ? 13.801 -37.441 -13.435 1.00 77.25 93 ASP A C 1
ATOM 781 O O . ASP A 1 93 ? 12.816 -38.177 -13.307 1.00 77.25 93 ASP A O 1
ATOM 785 N N . CYS A 1 94 ? 14.270 -36.689 -12.443 1.00 78.94 94 CYS A N 1
ATOM 786 C CA . CYS A 1 94 ? 13.570 -36.538 -11.180 1.00 78.94 94 CYS A CA 1
ATOM 787 C C . CYS A 1 94 ? 12.195 -35.877 -11.378 1.00 78.94 94 CYS A C 1
ATOM 789 O O . CYS A 1 94 ? 11.300 -36.117 -10.572 1.00 78.94 94 CYS A O 1
ATOM 791 N N . GLU A 1 95 ? 11.992 -35.094 -12.446 1.00 75.38 95 GLU A N 1
ATOM 792 C CA . GLU A 1 95 ? 10.709 -34.444 -12.728 1.00 75.38 95 GLU A CA 1
ATOM 793 C C . GLU A 1 95 ? 9.667 -35.476 -13.163 1.00 75.38 95 GLU A C 1
ATOM 795 O O . GLU A 1 95 ? 8.542 -35.455 -12.661 1.00 75.38 95 GLU A O 1
ATOM 800 N N . THR A 1 96 ? 10.050 -36.442 -14.005 1.00 78.75 96 THR A N 1
ATOM 801 C CA . THR A 1 96 ? 9.182 -37.569 -14.389 1.00 78.75 96 THR A CA 1
ATOM 802 C C . THR A 1 96 ? 8.783 -38.414 -13.172 1.00 78.75 96 THR A C 1
ATOM 804 O O . THR A 1 96 ? 7.608 -38.749 -13.008 1.00 78.75 96 THR A O 1
ATOM 807 N N . ALA A 1 97 ? 9.729 -38.715 -12.274 1.00 79.44 97 ALA A N 1
ATOM 808 C CA . ALA A 1 97 ? 9.462 -39.505 -11.069 1.00 79.44 97 ALA A CA 1
ATOM 809 C C . ALA A 1 97 ? 8.538 -38.781 -10.072 1.00 79.44 97 ALA A C 1
ATOM 811 O O . ALA A 1 97 ? 7.623 -39.390 -9.517 1.00 79.44 97 ALA A O 1
ATOM 812 N N . VAL A 1 98 ? 8.743 -37.477 -9.865 1.00 70.56 98 VAL A N 1
ATOM 813 C CA . VAL A 1 98 ? 7.896 -36.662 -8.978 1.00 70.56 98 VAL A CA 1
ATOM 814 C C . VAL A 1 98 ? 6.514 -36.429 -9.597 1.00 70.56 98 VAL A C 1
ATOM 816 O O . VAL A 1 98 ? 5.511 -36.461 -8.884 1.00 70.56 98 VAL A O 1
ATOM 819 N N . SER A 1 99 ? 6.429 -36.273 -10.921 1.00 74.62 99 SER A N 1
ATOM 820 C CA . SER A 1 99 ? 5.156 -36.088 -11.631 1.00 74.62 99 SER A CA 1
ATOM 821 C C . SER A 1 99 ? 4.276 -37.336 -11.599 1.00 74.62 99 SER A C 1
ATOM 823 O O . SER A 1 99 ? 3.062 -37.199 -11.456 1.00 74.62 99 SER A O 1
ATOM 825 N N . ALA A 1 100 ? 4.868 -38.538 -11.656 1.00 76.94 100 ALA A N 1
ATOM 826 C CA . ALA A 1 100 ? 4.141 -39.812 -11.600 1.00 76.94 100 ALA A CA 1
ATOM 827 C C . ALA A 1 100 ? 3.280 -39.966 -10.333 1.00 76.94 100 ALA A C 1
ATOM 829 O O . ALA A 1 100 ? 2.233 -40.609 -10.372 1.00 76.94 100 ALA A O 1
ATOM 830 N N . TYR A 1 101 ? 3.696 -39.336 -9.230 1.00 73.81 101 TYR A N 1
ATOM 831 C CA . TYR A 1 101 ? 2.986 -39.359 -7.950 1.00 73.81 101 TYR A CA 1
ATOM 832 C C . TYR A 1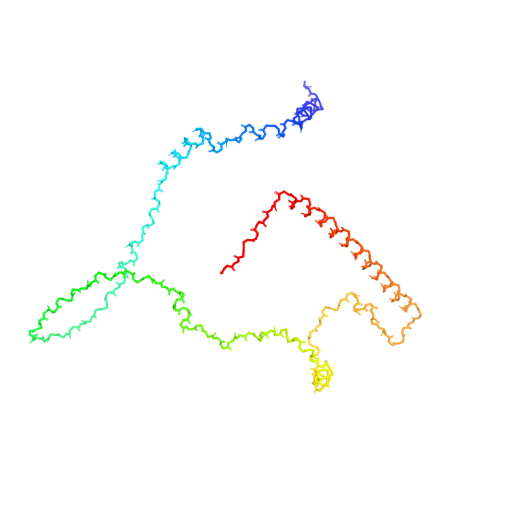 101 ? 2.445 -37.984 -7.532 1.00 73.81 101 TYR A C 1
ATOM 834 O O . TYR A 1 101 ? 1.917 -37.844 -6.425 1.00 73.81 101 TYR A O 1
ATOM 842 N N . SER A 1 102 ? 2.536 -36.963 -8.397 1.00 77.75 102 SER A N 1
ATOM 843 C CA . SER A 1 102 ? 1.937 -35.661 -8.111 1.00 77.75 102 SER A CA 1
ATOM 844 C C . SER A 1 102 ? 0.418 -35.794 -8.188 1.00 77.75 102 SER A C 1
ATOM 846 O O . SER A 1 102 ? -0.181 -36.026 -9.239 1.00 77.75 102 SER A O 1
ATOM 848 N N . ASN A 1 103 ? -0.225 -35.719 -7.030 1.00 69.75 103 ASN A N 1
ATOM 849 C CA . ASN A 1 103 ? -1.666 -35.811 -6.954 1.00 69.75 103 ASN A CA 1
ATOM 850 C C . ASN A 1 103 ? -2.259 -34.417 -7.218 1.00 69.75 103 ASN A C 1
ATOM 852 O O . ASN A 1 103 ? -1.807 -33.407 -6.684 1.00 69.75 103 ASN A O 1
ATOM 856 N N . ILE A 1 104 ? -3.261 -34.344 -8.091 1.00 73.19 104 ILE A N 1
ATOM 857 C CA . ILE A 1 104 ? -3.988 -33.096 -8.368 1.00 73.19 104 ILE A CA 1
ATOM 858 C C . ILE A 1 104 ? -5.193 -32.916 -7.439 1.00 73.19 104 ILE A C 1
ATOM 860 O O . ILE A 1 104 ? -5.979 -31.991 -7.630 1.00 73.19 104 ILE A O 1
ATOM 864 N N . TYR A 1 105 ? -5.354 -33.817 -6.467 1.00 77.19 105 TYR A N 1
ATOM 865 C CA . TYR A 1 105 ? -6.548 -33.917 -5.633 1.00 77.19 105 TYR A CA 1
ATOM 866 C C . TYR A 1 105 ? -6.631 -32.803 -4.591 1.00 77.19 105 TYR A C 1
ATOM 868 O O . TYR A 1 105 ? -7.730 -32.446 -4.177 1.00 77.19 105 TYR A O 1
ATOM 876 N N . ASN A 1 106 ? -5.496 -32.211 -4.210 1.00 80.88 106 ASN A N 1
ATOM 877 C CA . ASN A 1 106 ? -5.456 -31.079 -3.292 1.00 80.88 106 ASN A CA 1
ATOM 878 C C . ASN A 1 106 ? -5.104 -29.773 -4.020 1.00 80.88 106 ASN A C 1
ATOM 880 O O . ASN A 1 106 ? -4.003 -29.242 -3.876 1.00 80.88 106 ASN A O 1
ATOM 884 N N . ARG A 1 107 ? -6.032 -29.257 -4.834 1.00 79.25 107 ARG A N 1
ATOM 885 C CA . ARG A 1 107 ? -5.915 -27.912 -5.415 1.00 79.25 107 ARG A CA 1
ATOM 886 C C . ARG A 1 107 ? -6.863 -26.957 -4.687 1.00 79.25 107 ARG A C 1
ATOM 888 O O . ARG A 1 107 ? -8.036 -27.297 -4.527 1.00 79.25 107 ARG A O 1
ATOM 895 N N . PRO A 1 108 ? -6.398 -25.767 -4.260 1.00 83.25 108 PRO A N 1
ATOM 896 C CA . PRO A 1 108 ? -7.292 -24.754 -3.715 1.00 83.25 108 PRO A CA 1
ATOM 897 C C . PRO A 1 108 ? -8.342 -24.369 -4.763 1.00 83.25 108 PRO A C 1
ATOM 899 O O . PRO A 1 108 ? -8.073 -24.390 -5.967 1.00 83.25 108 PRO A O 1
ATOM 902 N N . ALA A 1 109 ? -9.542 -24.008 -4.309 1.00 83.31 109 ALA A N 1
ATOM 903 C CA . ALA A 1 109 ? -10.608 -23.576 -5.202 1.00 83.31 109 ALA A CA 1
ATOM 904 C C . ALA A 1 109 ? -10.165 -22.330 -5.989 1.00 83.31 109 ALA A C 1
ATOM 906 O O . ALA A 1 109 ? -9.859 -21.291 -5.401 1.00 83.31 109 ALA A O 1
ATOM 907 N N . VAL A 1 110 ? -10.128 -22.437 -7.320 1.00 84.38 110 VAL A N 1
ATOM 908 C CA . VAL A 1 110 ? -9.814 -21.307 -8.201 1.00 84.38 110 VAL A CA 1
ATOM 909 C C . VAL A 1 110 ? -10.935 -20.280 -8.080 1.00 84.38 110 VAL A C 1
ATOM 911 O O . VAL A 1 110 ? -12.103 -20.591 -8.324 1.00 84.38 110 VAL A O 1
ATOM 914 N N . ILE A 1 111 ? -10.579 -19.051 -7.705 1.00 84.12 111 ILE A N 1
ATOM 915 C CA . ILE A 1 111 ? -11.518 -17.930 -7.706 1.00 84.12 111 ILE A CA 1
ATOM 916 C C . ILE A 1 111 ? -11.818 -17.607 -9.167 1.00 84.12 111 ILE A C 1
ATOM 918 O O . ILE A 1 111 ? -10.992 -17.041 -9.877 1.00 84.12 111 ILE A O 1
ATOM 922 N N . VAL A 1 112 ? -12.996 -18.016 -9.629 1.00 82.00 112 VAL A N 1
ATOM 923 C CA . VAL A 1 112 ? -13.501 -17.628 -10.942 1.00 82.00 112 VAL A CA 1
ATOM 924 C C . VAL A 1 112 ? -14.097 -16.238 -10.799 1.00 82.00 112 VAL A C 1
ATOM 926 O O . VAL A 1 112 ? -15.072 -16.059 -10.065 1.00 82.00 112 VAL A O 1
ATOM 929 N N . ASP A 1 113 ? -13.558 -15.274 -11.542 1.00 74.88 113 ASP A N 1
ATOM 930 C CA . ASP A 1 113 ? -14.209 -13.985 -11.763 1.00 74.88 113 ASP A CA 1
ATOM 931 C C . ASP A 1 113 ? -15.460 -14.219 -12.615 1.00 74.88 113 ASP A C 1
ATOM 933 O O . ASP A 1 113 ? -15.502 -13.993 -13.825 1.00 74.88 113 ASP A O 1
ATOM 937 N N . SER A 1 114 ? -16.511 -14.757 -11.995 1.00 70.69 114 SER A N 1
ATOM 938 C CA . SER A 1 114 ? -17.786 -14.910 -12.665 1.00 70.69 114 SER A CA 1
ATOM 939 C C . SER A 1 114 ? -18.290 -13.501 -12.962 1.00 70.69 114 SER A C 1
ATOM 941 O O . SER A 1 114 ? -18.684 -12.774 -12.049 1.00 70.69 114 SER A O 1
ATOM 943 N N . SER A 1 115 ? -18.327 -13.113 -14.239 1.00 62.69 115 SER A N 1
ATOM 944 C CA . SER A 1 115 ? -18.882 -11.822 -14.682 1.00 62.69 115 SER A CA 1
ATOM 945 C C . SER A 1 115 ? -20.342 -11.614 -14.238 1.00 62.69 115 SER A C 1
ATOM 947 O O . SER A 1 115 ? -20.874 -10.502 -14.259 1.00 62.69 115 SER A O 1
ATOM 949 N N . ARG A 1 116 ? -21.000 -12.687 -13.782 1.00 65.69 116 ARG A N 1
ATOM 950 C CA . ARG A 1 116 ? -22.307 -12.661 -13.136 1.00 65.69 116 ARG A CA 1
ATOM 951 C C . ARG A 1 116 ? -22.166 -12.312 -11.658 1.00 65.69 116 ARG A C 1
ATOM 953 O O . ARG A 1 116 ? -21.823 -13.154 -10.836 1.00 65.69 116 ARG A O 1
ATOM 960 N N . LYS A 1 117 ? -22.538 -11.075 -11.319 1.00 62.94 117 LYS A N 1
ATOM 961 C CA . LYS A 1 117 ? -22.755 -10.615 -9.940 1.00 62.94 117 LYS A CA 1
ATOM 962 C C . LYS A 1 117 ? -23.731 -11.561 -9.230 1.00 62.94 117 LYS A C 1
ATOM 964 O O . LYS A 1 117 ? -24.946 -11.447 -9.412 1.00 62.94 117 LYS A O 1
ATOM 969 N N . GLN A 1 118 ? -23.231 -12.494 -8.422 1.00 62.12 118 GLN A N 1
ATOM 970 C CA . GLN A 1 118 ? -24.102 -13.253 -7.533 1.00 62.12 118 GLN A CA 1
ATOM 971 C C . GLN A 1 118 ? -24.754 -12.283 -6.540 1.00 62.12 118 GLN A C 1
ATOM 973 O O . GLN A 1 118 ? -24.108 -11.391 -5.986 1.00 62.12 118 GLN A O 1
ATOM 978 N N . LYS A 1 119 ? -26.072 -12.406 -6.351 1.00 63.25 119 LYS A N 1
ATOM 979 C CA . LYS A 1 119 ? -26.826 -11.540 -5.439 1.00 63.25 119 LYS A CA 1
ATOM 980 C C . LYS A 1 119 ? -26.360 -11.832 -4.007 1.00 63.25 119 LYS A C 1
ATOM 982 O O . LYS A 1 119 ? -26.795 -12.814 -3.419 1.00 63.25 119 LYS A O 1
ATOM 987 N N . LEU A 1 120 ? -25.549 -10.937 -3.433 1.00 61.81 120 LEU A N 1
ATOM 988 C CA . LEU A 1 120 ? -24.974 -11.001 -2.072 1.00 61.81 120 LEU A CA 1
ATOM 989 C C . LEU A 1 120 ? -25.974 -11.354 -0.944 1.00 61.81 120 LEU A C 1
ATOM 991 O O . LEU A 1 120 ? -25.574 -11.762 0.141 1.00 61.81 120 LEU A O 1
ATOM 995 N N . LYS A 1 121 ? -27.285 -11.230 -1.193 1.00 63.19 121 LYS A N 1
ATOM 996 C CA . LYS A 1 121 ? -28.361 -11.525 -0.236 1.00 63.19 121 LYS A CA 1
ATOM 997 C C . LYS A 1 121 ? -28.483 -13.009 0.148 1.00 63.19 121 LYS A C 1
ATOM 999 O O . LYS A 1 121 ? -29.033 -13.289 1.208 1.00 63.19 121 LYS A O 1
ATOM 1004 N N . SER A 1 122 ? -28.051 -13.960 -0.687 1.00 61.91 122 SER A N 1
ATOM 1005 C CA . SER A 1 122 ? -28.096 -15.392 -0.324 1.00 61.91 122 SER A CA 1
ATOM 1006 C C . SER A 1 122 ? -26.945 -15.786 0.601 1.00 61.91 122 SER A C 1
ATOM 1008 O O . SER A 1 122 ? -27.184 -16.460 1.597 1.00 61.91 122 SER A O 1
ATOM 1010 N N . VAL A 1 123 ? -25.735 -15.292 0.321 1.00 61.56 123 VAL A N 1
ATOM 1011 C CA . VAL A 1 123 ? -24.529 -15.548 1.124 1.00 61.56 123 VAL A CA 1
ATOM 1012 C C . VAL A 1 123 ? -24.679 -14.979 2.537 1.00 61.56 123 VAL A C 1
ATOM 1014 O O . VAL A 1 123 ? -24.391 -15.671 3.507 1.00 61.56 123 VAL A O 1
ATOM 1017 N N . LEU A 1 124 ? -25.230 -13.765 2.674 1.00 60.69 124 LEU A N 1
ATOM 1018 C CA . LEU A 1 124 ? -25.470 -13.154 3.988 1.00 60.69 124 LEU A CA 1
ATOM 1019 C C . LEU A 1 124 ? -26.418 -13.999 4.864 1.00 60.69 124 LEU A C 1
ATOM 1021 O O . LEU A 1 124 ? -26.155 -14.201 6.043 1.00 60.69 124 LEU A O 1
ATOM 1025 N N . ARG A 1 125 ? -27.475 -14.567 4.263 1.00 61.50 125 ARG A N 1
ATOM 1026 C CA . ARG A 1 125 ? -28.443 -15.437 4.957 1.00 61.50 125 ARG A CA 1
ATOM 1027 C C . ARG A 1 125 ? -27.880 -16.797 5.362 1.00 61.50 125 ARG A C 1
ATOM 1029 O O . ARG A 1 125 ? -28.423 -17.422 6.266 1.00 61.50 125 ARG A O 1
ATOM 1036 N N . GLN A 1 126 ? -26.849 -17.290 4.677 1.00 60.53 126 GLN A N 1
ATOM 1037 C CA . GLN A 1 126 ? -26.143 -18.509 5.085 1.00 60.53 126 GLN A CA 1
ATOM 1038 C C . GLN A 1 126 ? -25.187 -18.242 6.248 1.00 60.53 126 GLN A C 1
ATOM 1040 O O . GLN A 1 126 ? -25.078 -19.081 7.134 1.00 60.53 126 GLN A O 1
ATOM 1045 N N . ILE A 1 127 ? -24.550 -17.068 6.276 1.00 61.19 127 ILE A N 1
ATOM 1046 C CA . ILE A 1 127 ? -23.673 -16.658 7.379 1.00 61.19 127 ILE A CA 1
ATOM 1047 C C . ILE A 1 127 ? -24.484 -16.453 8.668 1.00 61.19 127 ILE A C 1
ATOM 1049 O O . ILE A 1 127 ? -24.052 -16.891 9.726 1.00 61.19 127 ILE A O 1
ATOM 1053 N N . GLU A 1 128 ? -25.686 -15.874 8.583 1.00 59.88 128 GLU A N 1
ATOM 1054 C CA . GLU A 1 128 ? -26.582 -15.681 9.740 1.00 59.88 128 GLU A CA 1
ATOM 1055 C C . GLU A 1 128 ? -27.105 -16.988 10.365 1.00 59.88 128 GLU A C 1
ATOM 1057 O O . GLU A 1 128 ? -27.558 -16.966 11.503 1.00 59.88 128 GLU A O 1
ATOM 1062 N N . LYS A 1 129 ? -27.059 -18.118 9.644 1.00 61.53 129 LYS A N 1
ATOM 1063 C CA . LYS A 1 129 ? -27.526 -19.433 10.130 1.00 61.53 129 LYS A CA 1
ATOM 1064 C C . LYS A 1 129 ? -26.413 -20.307 10.710 1.00 61.53 129 LYS A C 1
ATOM 1066 O O . LYS A 1 129 ? -26.693 -21.402 11.188 1.00 61.53 129 LYS A O 1
ATOM 1071 N N . MET A 1 130 ? -25.161 -19.860 10.631 1.00 49.22 130 MET A N 1
ATOM 1072 C CA . MET A 1 130 ? -24.049 -20.520 11.302 1.00 49.22 130 MET A CA 1
ATOM 1073 C C . MET A 1 130 ? -23.978 -20.004 12.738 1.00 49.22 130 MET A C 1
ATOM 1075 O O . MET A 1 130 ? -23.374 -18.964 13.000 1.00 49.22 130 MET A O 1
ATOM 1079 N N . ASP A 1 131 ? -24.576 -20.751 13.667 1.00 50.78 131 ASP A N 1
ATOM 1080 C CA . ASP A 1 131 ? -24.373 -20.582 15.109 1.00 50.78 131 ASP A CA 1
ATOM 1081 C C . ASP A 1 131 ? -22.938 -20.994 15.475 1.00 50.78 131 ASP A C 1
ATOM 1083 O O . ASP A 1 131 ? -22.674 -22.048 16.055 1.00 50.78 131 ASP A O 1
ATOM 1087 N N . TYR A 1 132 ? -21.967 -20.163 15.097 1.00 48.22 132 TYR A N 1
ATOM 1088 C CA . TYR A 1 132 ? -20.598 -20.311 15.557 1.00 48.22 132 TYR A CA 1
ATOM 1089 C C . TYR A 1 132 ? -20.532 -19.777 16.986 1.00 48.22 132 TYR A C 1
ATOM 1091 O O . TYR A 1 132 ? -20.408 -18.573 17.220 1.00 48.22 132 TYR A O 1
ATOM 1099 N N . SER A 1 133 ? -20.633 -20.687 17.956 1.00 53.00 133 SER A N 1
ATOM 1100 C CA . SER A 1 133 ? -20.195 -20.427 19.324 1.00 53.00 133 SER A CA 1
ATOM 1101 C C . SER A 1 133 ? -18.719 -20.036 19.268 1.00 53.00 133 SER A C 1
ATOM 1103 O O . SER A 1 133 ? -17.832 -20.881 19.142 1.00 53.00 133 SER A O 1
ATOM 1105 N N . VAL A 1 134 ? -18.456 -18.727 19.276 1.00 48.69 134 VAL A N 1
ATOM 1106 C CA . VAL A 1 134 ? -17.110 -18.166 19.375 1.00 48.69 134 VAL A CA 1
ATOM 1107 C C . VAL A 1 134 ? -16.588 -18.542 20.755 1.00 48.69 134 VAL A C 1
ATOM 1109 O O . VAL A 1 134 ? -16.801 -17.832 21.738 1.00 48.69 134 VAL A O 1
ATOM 1112 N N . GLN A 1 135 ? -15.910 -19.684 20.841 1.00 45.47 135 GLN A N 1
ATOM 1113 C CA . GLN A 1 135 ? -15.075 -19.989 21.987 1.00 45.47 135 GLN A CA 1
ATOM 1114 C C . GLN A 1 135 ? -14.040 -18.867 22.110 1.00 45.47 135 GLN A C 1
ATOM 1116 O O . GLN A 1 135 ? -13.189 -18.657 21.245 1.00 45.47 135 GLN A O 1
ATOM 1121 N N . SER A 1 136 ? -14.173 -18.104 23.191 1.00 48.19 136 SER A N 1
ATOM 1122 C CA . SER A 1 136 ? -13.341 -16.968 23.581 1.00 48.19 136 SER A CA 1
ATOM 1123 C C . SER A 1 136 ? -11.939 -17.432 24.018 1.00 48.19 136 SER A C 1
ATOM 1125 O O . SER A 1 136 ? -11.545 -17.236 25.165 1.00 48.19 136 SER A O 1
ATOM 1127 N N . GLY A 1 137 ? -11.194 -18.090 23.125 1.00 47.03 137 GLY A N 1
ATOM 1128 C CA . GLY A 1 137 ? -9.865 -18.648 23.405 1.00 47.03 137 GLY A CA 1
ATOM 1129 C C . GLY A 1 137 ? -8.694 -17.822 22.868 1.00 47.03 137 GLY A C 1
ATOM 1130 O O . GLY A 1 137 ? -7.588 -17.907 23.391 1.00 47.03 137 GLY A O 1
ATOM 1131 N N . THR A 1 138 ? -8.910 -16.972 21.862 1.00 53.06 138 THR A N 1
ATOM 1132 C CA . THR A 1 138 ? -7.835 -16.165 21.268 1.00 53.06 138 THR A CA 1
ATOM 1133 C C . THR A 1 138 ? -8.061 -14.694 21.587 1.00 53.06 138 THR A C 1
ATOM 1135 O O . THR A 1 138 ? -8.950 -14.060 21.014 1.00 53.06 138 THR A O 1
ATOM 1138 N N . LYS A 1 139 ? -7.256 -14.118 22.487 1.00 58.31 139 LYS A N 1
ATOM 1139 C CA . LYS A 1 139 ? -7.174 -12.659 22.655 1.00 58.31 139 LYS A CA 1
ATOM 1140 C C . LYS A 1 139 ? -6.559 -12.071 21.380 1.00 58.31 139 LYS A C 1
ATOM 1142 O O . LYS A 1 139 ? -5.353 -11.877 21.296 1.00 58.31 139 LYS A O 1
ATOM 1147 N N . SER A 1 140 ? -7.386 -11.864 20.357 1.00 67.94 140 SER A N 1
ATOM 1148 C CA . SER A 1 140 ? -6.983 -11.213 19.113 1.00 67.94 140 SER A CA 1
ATOM 1149 C C . SER A 1 140 ? -6.499 -9.800 19.434 1.00 67.94 140 SER A C 1
ATOM 1151 O O . SER A 1 140 ? -7.140 -9.089 20.212 1.00 67.94 140 SER A O 1
ATOM 1153 N N . ALA A 1 141 ? -5.356 -9.400 18.876 1.00 74.94 141 ALA A N 1
ATOM 1154 C CA . ALA A 1 141 ? -4.818 -8.059 19.052 1.00 74.94 141 ALA A CA 1
ATOM 1155 C C . ALA A 1 141 ? -5.802 -7.035 18.460 1.00 74.94 141 ALA A C 1
ATOM 1157 O O . ALA A 1 141 ? -5.896 -6.846 17.247 1.00 74.94 141 ALA A O 1
ATOM 1158 N N . ILE A 1 142 ? -6.585 -6.390 19.326 1.00 75.31 142 ILE A N 1
ATOM 1159 C CA . ILE A 1 142 ? -7.568 -5.386 18.919 1.00 75.31 142 ILE A CA 1
ATOM 1160 C C . ILE A 1 142 ? -6.810 -4.154 18.419 1.00 75.31 142 ILE A C 1
ATOM 1162 O O . ILE A 1 142 ? -6.041 -3.541 19.159 1.00 75.31 142 ILE A O 1
ATOM 1166 N N . SER A 1 143 ? -7.053 -3.765 17.165 1.00 83.06 143 SER A N 1
ATOM 1167 C CA . SER A 1 143 ? -6.413 -2.585 16.577 1.00 83.06 143 SER A CA 1
ATOM 1168 C C . SER A 1 143 ? -6.738 -1.309 17.367 1.00 83.06 143 SER A C 1
ATOM 1170 O O . SER A 1 143 ? -7.845 -1.155 17.890 1.00 83.06 143 SER A O 1
ATOM 1172 N N . ARG A 1 144 ? -5.805 -0.346 17.379 1.00 82.69 144 ARG A N 1
ATOM 1173 C CA . ARG A 1 144 ? -5.975 0.992 17.989 1.00 82.69 144 ARG A CA 1
ATOM 1174 C C . ARG A 1 144 ? -7.254 1.708 17.530 1.00 82.69 144 ARG A C 1
ATOM 1176 O O . ARG A 1 144 ? -7.868 2.448 18.293 1.00 82.69 144 ARG A O 1
ATOM 1183 N N . VAL A 1 145 ? -7.670 1.490 16.282 1.00 84.44 145 VAL A N 1
ATOM 1184 C CA . VAL A 1 145 ? -8.908 2.065 15.731 1.00 84.44 145 VAL A CA 1
ATOM 1185 C C . VAL A 1 145 ? -10.136 1.368 16.308 1.00 84.44 145 VAL A C 1
ATOM 1187 O O . VAL A 1 145 ? -11.098 2.030 16.706 1.00 84.44 145 VAL A O 1
ATOM 1190 N N . SER A 1 146 ? -10.108 0.037 16.362 1.00 84.12 146 SER A N 1
ATOM 1191 C CA . SER A 1 146 ? -11.211 -0.782 16.864 1.00 84.12 146 SER A CA 1
ATOM 1192 C C . SER A 1 146 ? -11.500 -0.473 18.333 1.00 84.12 146 SER A C 1
ATOM 1194 O O . SER A 1 146 ? -12.650 -0.221 18.688 1.00 84.12 146 SER A O 1
ATOM 1196 N N . SER A 1 147 ? -10.460 -0.387 19.166 1.00 82.19 147 SER A N 1
ATOM 1197 C CA . SER A 1 147 ? -10.590 -0.052 20.589 1.00 82.19 147 SER A CA 1
ATOM 1198 C C . SER A 1 147 ? -11.131 1.364 20.818 1.00 82.19 147 SER A C 1
ATOM 1200 O O . SER A 1 147 ? -12.024 1.541 21.644 1.00 82.19 147 SER A O 1
ATOM 1202 N N . ALA A 1 148 ? -10.694 2.362 20.043 1.00 83.44 148 ALA A N 1
ATOM 1203 C CA . ALA A 1 148 ? -11.190 3.739 20.166 1.00 83.44 148 ALA A CA 1
ATOM 1204 C C . ALA A 1 148 ? -12.645 3.933 19.686 1.00 83.44 148 ALA A C 1
ATOM 1206 O O . ALA A 1 148 ? -13.312 4.892 20.082 1.00 83.44 148 ALA A O 1
ATOM 1207 N N . THR A 1 149 ? -13.151 3.052 18.817 1.00 85.44 149 THR A N 1
ATOM 1208 C CA . THR A 1 149 ? -14.489 3.196 18.214 1.00 85.44 149 THR A CA 1
ATOM 1209 C C . THR A 1 149 ? -15.594 2.567 19.071 1.00 85.44 149 THR A C 1
ATOM 1211 O O . THR A 1 149 ? -16.758 2.966 18.966 1.00 85.44 149 THR A O 1
ATOM 1214 N N . MET A 1 150 ? -15.250 1.627 19.955 1.00 85.62 150 MET A N 1
ATOM 1215 C CA . MET A 1 150 ? -16.215 0.990 20.848 1.00 85.62 150 MET A CA 1
ATOM 1216 C C . MET A 1 150 ? -16.805 1.984 21.857 1.00 85.62 150 MET A C 1
ATOM 1218 O O . MET A 1 150 ? -16.089 2.705 22.548 1.00 85.62 150 MET A O 1
ATOM 1222 N N . LYS A 1 151 ? -18.139 2.008 21.961 1.00 85.88 151 LYS A N 1
ATOM 1223 C CA . LYS A 1 151 ? -18.861 2.766 22.992 1.00 85.88 151 LYS A CA 1
ATOM 1224 C C . LYS A 1 151 ? -19.119 1.868 24.199 1.00 85.88 151 LYS A C 1
ATOM 1226 O O . LYS A 1 151 ? -19.657 0.775 24.033 1.00 85.88 151 LYS A O 1
ATOM 1231 N N . ARG A 1 152 ? -18.795 2.341 25.405 1.00 83.12 152 ARG A N 1
ATOM 1232 C CA . ARG A 1 152 ? -19.192 1.685 26.662 1.00 83.12 152 ARG A CA 1
ATOM 1233 C C . ARG A 1 152 ? -20.590 2.163 27.070 1.00 83.12 152 ARG A C 1
ATOM 1235 O O . ARG A 1 152 ? -20.913 3.340 26.904 1.00 83.12 152 ARG A O 1
ATOM 1242 N N . ARG A 1 153 ? -21.441 1.256 27.568 1.00 89.00 153 ARG A N 1
ATOM 1243 C CA . ARG A 1 153 ? -22.736 1.641 28.157 1.00 89.00 153 ARG A CA 1
ATOM 1244 C C . ARG A 1 153 ? -22.452 2.347 29.488 1.00 89.00 153 ARG A C 1
ATOM 1246 O O . ARG A 1 153 ? -21.695 1.809 30.284 1.00 89.00 153 ARG A O 1
ATOM 1253 N N . GLY A 1 154 ? -23.023 3.535 29.695 1.00 87.56 154 GLY A N 1
ATOM 1254 C CA . GLY A 1 154 ? -22.807 4.332 30.911 1.00 87.56 154 GLY A CA 1
ATOM 1255 C C . GLY A 1 154 ? -21.572 5.246 30.912 1.00 87.56 154 GLY A C 1
ATOM 1256 O O . GLY A 1 154 ? -21.171 5.673 31.984 1.00 87.56 154 GLY A O 1
ATOM 1257 N N . GLU A 1 155 ? -20.971 5.558 29.752 1.00 86.50 155 GLU A N 1
ATOM 1258 C CA . GLU A 1 155 ? -19.802 6.464 29.691 1.00 86.50 155 GLU A CA 1
ATOM 1259 C C . GLU A 1 155 ? -20.098 7.847 30.315 1.00 86.50 155 GLU A C 1
ATOM 1261 O O . GLU A 1 155 ? -21.137 8.464 30.023 1.00 86.50 155 GLU A O 1
ATOM 1266 N N . THR A 1 156 ? -19.164 8.358 31.126 1.00 93.75 156 THR A N 1
ATOM 1267 C CA . THR A 1 156 ? -19.243 9.726 31.667 1.00 93.75 156 THR A CA 1
ATOM 1268 C C . THR A 1 156 ? -19.066 10.763 30.547 1.00 93.75 156 THR A C 1
ATOM 1270 O O . THR A 1 156 ? -18.632 10.461 29.427 1.00 93.75 156 THR A O 1
ATOM 1273 N N . ALA A 1 157 ? -19.435 12.024 30.800 1.00 93.12 157 ALA A N 1
ATOM 1274 C CA . ALA A 1 157 ? -19.303 13.083 29.795 1.00 93.12 157 ALA A CA 1
ATOM 1275 C C . ALA A 1 157 ? -17.835 13.321 29.382 1.00 93.12 157 ALA A C 1
ATOM 1277 O O . ALA A 1 157 ? -17.555 13.574 28.205 1.00 93.12 157 ALA A O 1
ATOM 1278 N N . GLU A 1 158 ? -16.907 13.183 30.330 1.00 93.00 158 GLU A N 1
ATOM 1279 C CA . GLU A 1 158 ? -15.468 13.312 30.099 1.00 93.00 158 GLU A CA 1
ATOM 1280 C C . GLU A 1 158 ? -14.917 12.153 29.268 1.00 93.00 158 GLU A C 1
ATOM 1282 O O . GLU A 1 158 ? -14.253 12.384 28.256 1.00 93.00 158 GLU A O 1
ATOM 1287 N N . GLU A 1 159 ? -15.280 10.913 29.600 1.00 90.94 159 GLU A N 1
ATOM 1288 C CA . GLU A 1 159 ? -14.894 9.726 28.828 1.00 90.94 159 GLU A CA 1
ATOM 1289 C C . GLU A 1 159 ? -15.393 9.802 27.380 1.00 90.94 159 GLU A C 1
ATOM 1291 O O . GLU A 1 159 ? -14.658 9.515 26.429 1.00 90.94 159 GLU A O 1
ATOM 1296 N N . ARG A 1 160 ? -16.626 10.281 27.176 1.00 90.62 160 ARG A N 1
ATOM 1297 C CA . ARG A 1 160 ? -17.180 10.528 25.838 1.00 90.62 160 ARG A CA 1
ATOM 1298 C C . ARG A 1 160 ? -16.366 11.563 25.065 1.00 90.62 160 ARG A C 1
ATOM 1300 O O . ARG A 1 160 ? -16.160 11.400 23.855 1.00 90.62 160 ARG A O 1
ATOM 1307 N N . LYS A 1 161 ? -15.941 12.644 25.727 1.00 94.50 161 LYS A N 1
ATOM 1308 C CA . LYS A 1 161 ? -15.110 13.698 25.128 1.00 94.50 161 LYS A CA 1
ATOM 1309 C C . LYS A 1 161 ? -13.746 13.134 24.732 1.00 94.50 161 LYS A C 1
ATOM 1311 O O . LYS A 1 161 ? -13.342 13.328 23.586 1.00 94.50 161 LYS A O 1
ATOM 1316 N N . ALA A 1 162 ? -13.104 12.371 25.614 1.00 92.56 162 ALA A N 1
ATOM 1317 C CA . ALA A 1 162 ? -11.829 11.708 25.353 1.00 92.56 162 ALA A CA 1
ATOM 1318 C C . ALA A 1 162 ? -11.923 10.730 24.168 1.00 92.56 162 ALA A C 1
ATOM 1320 O O . ALA A 1 162 ? -11.116 10.797 23.241 1.00 92.56 162 ALA A O 1
ATOM 1321 N N . ARG A 1 163 ? -12.973 9.898 24.114 1.00 92.00 163 ARG A N 1
ATOM 1322 C CA . 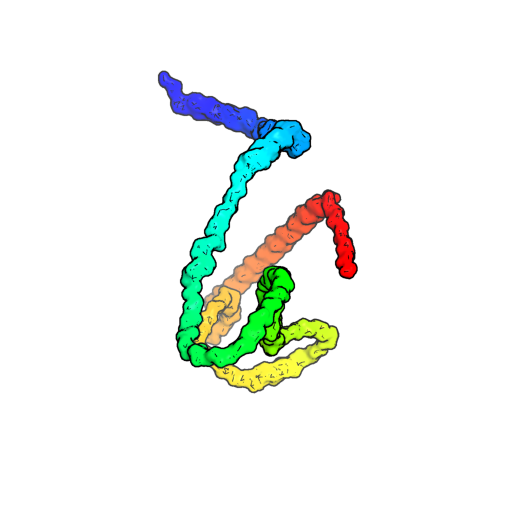ARG A 1 163 ? -13.215 8.967 22.997 1.00 92.00 163 ARG A CA 1
ATOM 1323 C C . ARG A 1 163 ? -13.431 9.688 21.666 1.00 92.00 163 ARG A C 1
ATOM 1325 O O . ARG A 1 163 ? -12.924 9.279 20.626 1.00 92.00 163 ARG A O 1
ATOM 1332 N N . LYS A 1 164 ? -14.194 10.784 21.658 1.00 94.19 164 LYS A N 1
ATOM 1333 C CA . LYS A 1 164 ? -14.378 11.588 20.438 1.00 94.19 164 LYS A CA 1
ATOM 1334 C C . LYS A 1 164 ? -13.080 12.283 20.016 1.00 94.19 164 LYS A C 1
ATOM 1336 O O . LYS A 1 164 ? -12.820 12.375 18.815 1.00 94.19 164 LYS A O 1
ATOM 1341 N N . ALA A 1 165 ? -12.277 12.748 20.971 1.00 95.12 165 ALA A N 1
ATOM 1342 C CA . ALA A 1 165 ? -10.978 13.356 20.707 1.00 95.12 165 ALA A CA 1
ATOM 1343 C C . ALA A 1 165 ? -10.001 12.346 20.085 1.00 95.12 165 ALA A C 1
ATOM 1345 O O . ALA A 1 165 ? -9.416 12.648 19.045 1.00 95.12 165 ALA A O 1
ATOM 1346 N N . SER A 1 166 ? -9.909 11.125 20.623 1.00 92.06 166 SER A N 1
ATOM 1347 C CA . SER A 1 166 ? -9.044 10.076 20.065 1.00 92.06 166 SER A CA 1
ATOM 1348 C C . SER A 1 166 ? -9.449 9.695 18.636 1.00 92.06 166 SER A C 1
ATOM 1350 O O . SER A 1 166 ? -8.603 9.655 17.744 1.00 92.06 166 SER A O 1
ATOM 1352 N N . ILE A 1 167 ? -10.750 9.538 18.356 1.00 94.50 167 ILE A N 1
ATOM 1353 C CA . ILE A 1 167 ? -11.254 9.299 16.991 1.00 94.50 167 ILE A CA 1
ATOM 1354 C C . ILE A 1 167 ? -10.904 10.468 16.056 1.00 94.50 167 ILE A C 1
ATOM 1356 O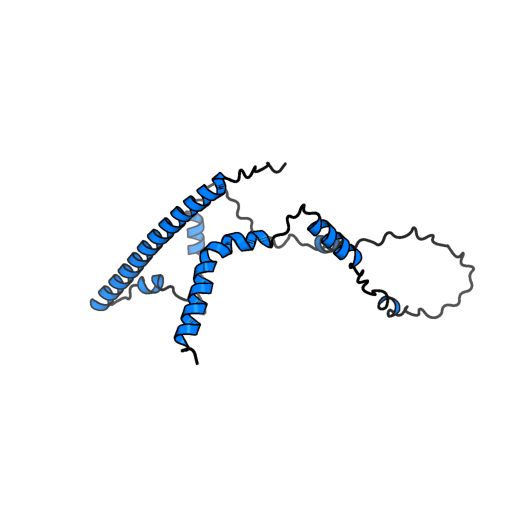 O . ILE A 1 167 ? -10.552 10.252 14.893 1.00 94.50 167 ILE A O 1
ATOM 1360 N N . LYS A 1 168 ? -11.004 11.716 16.534 1.00 96.69 168 LYS A N 1
ATOM 1361 C CA . LYS A 1 168 ? -10.649 12.904 15.744 1.00 96.69 168 LYS A CA 1
ATOM 1362 C C . LYS A 1 168 ? -9.161 12.901 15.388 1.00 96.69 168 LYS A C 1
ATOM 1364 O O . LYS A 1 168 ? -8.845 13.170 14.230 1.00 96.69 168 LYS A O 1
ATOM 1369 N N . MET A 1 169 ? -8.291 12.548 16.336 1.00 94.81 169 MET A N 1
ATOM 1370 C CA . MET A 1 169 ? -6.847 12.424 16.114 1.00 94.81 169 MET A CA 1
ATOM 1371 C C . MET A 1 169 ? -6.517 11.316 15.116 1.00 94.81 169 MET A C 1
ATOM 1373 O O . MET A 1 169 ? -5.870 11.595 14.115 1.00 94.81 169 MET A O 1
ATOM 1377 N N . ILE A 1 170 ? -7.062 10.110 15.299 1.00 94.56 170 ILE A N 1
ATOM 1378 C CA . ILE A 1 170 ? -6.869 8.982 14.369 1.00 94.56 170 ILE A CA 1
ATOM 1379 C C . ILE A 1 170 ? -7.296 9.363 12.943 1.00 94.56 170 ILE A C 1
ATOM 1381 O O . ILE A 1 170 ? -6.628 9.050 11.961 1.00 94.56 170 ILE A O 1
ATOM 1385 N N . ARG A 1 171 ? -8.422 10.072 12.794 1.00 95.94 171 ARG A N 1
ATOM 1386 C CA . ARG A 1 171 ? -8.875 10.548 11.478 1.00 95.94 171 ARG A CA 1
ATOM 1387 C C . ARG A 1 171 ? -7.969 11.638 10.908 1.00 95.94 171 ARG A C 1
ATOM 1389 O O . ARG A 1 171 ? -7.875 11.749 9.689 1.00 95.94 171 ARG A O 1
ATOM 1396 N N . ALA A 1 172 ? -7.388 12.495 11.742 1.00 96.56 172 ALA A N 1
ATOM 1397 C CA . ALA A 1 172 ? -6.451 13.524 11.299 1.00 96.56 172 ALA A CA 1
ATOM 1398 C C . ALA A 1 172 ? -5.145 12.889 10.799 1.00 96.56 172 ALA A C 1
ATOM 1400 O O . ALA A 1 172 ? -4.761 13.149 9.662 1.00 96.56 172 ALA A O 1
ATOM 1401 N N . GLU A 1 173 ? -4.570 11.981 11.588 1.00 95.00 173 GLU A N 1
ATOM 1402 C CA . GLU A 1 173 ? -3.407 11.150 11.254 1.00 95.00 173 GLU A CA 1
ATOM 1403 C C . GLU A 1 173 ? -3.621 10.432 9.914 1.00 95.00 173 GLU A C 1
ATOM 1405 O O . GLU A 1 173 ? -2.890 10.666 8.955 1.00 95.00 173 GLU A O 1
ATOM 1410 N N . ARG A 1 174 ? -4.744 9.721 9.754 1.00 96.00 174 ARG A N 1
ATOM 1411 C CA . ARG A 1 174 ? -5.052 9.008 8.505 1.00 96.00 174 ARG A CA 1
ATOM 1412 C C . ARG A 1 174 ? -5.246 9.914 7.285 1.00 96.00 174 ARG A C 1
ATOM 1414 O O . ARG A 1 174 ? -4.995 9.502 6.152 1.00 96.00 174 ARG A O 1
ATOM 1421 N N . ARG A 1 175 ? -5.725 11.152 7.469 1.00 97.50 175 ARG A N 1
ATOM 1422 C CA . ARG A 1 175 ? -5.795 12.133 6.367 1.00 97.50 175 ARG A CA 1
ATOM 1423 C C . ARG A 1 175 ? -4.405 12.639 5.989 1.00 97.50 175 ARG A C 1
ATOM 1425 O O . ARG A 1 175 ? -4.160 12.818 4.798 1.00 97.50 175 ARG A O 1
ATOM 1432 N N . ALA A 1 176 ? -3.529 12.855 6.970 1.00 97.19 176 ALA A N 1
ATOM 1433 C CA . ALA A 1 176 ? -2.144 13.246 6.738 1.00 97.19 176 ALA A CA 1
ATOM 1434 C C . ALA A 1 176 ? -1.381 12.135 6.002 1.00 97.19 176 ALA A C 1
ATOM 1436 O O . ALA A 1 176 ? -0.813 12.407 4.949 1.00 97.19 176 ALA A O 1
ATOM 1437 N N . GLU A 1 177 ? -1.489 10.883 6.454 1.00 95.94 177 GLU A N 1
ATOM 1438 C CA . GLU A 1 177 ? -0.925 9.703 5.779 1.00 95.94 177 GLU A CA 1
ATOM 1439 C C . GLU A 1 177 ? -1.424 9.584 4.336 1.00 95.94 177 GLU A C 1
ATOM 1441 O O . GLU A 1 177 ? -0.635 9.477 3.402 1.00 95.94 177 GLU A O 1
ATOM 1446 N N . LYS A 1 178 ? -2.743 9.6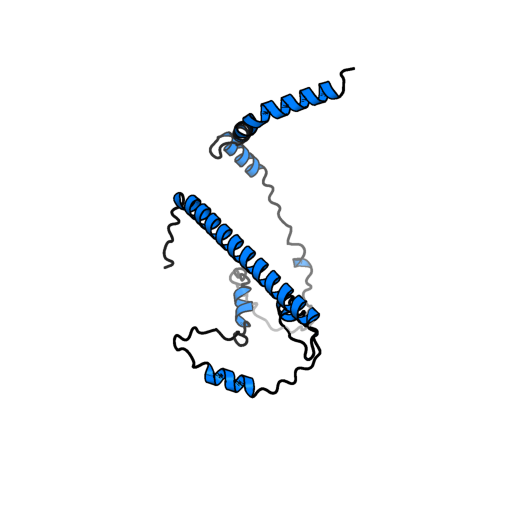86 4.115 1.00 97.69 178 LYS A N 1
ATOM 1447 C CA . LYS A 1 178 ? -3.318 9.637 2.762 1.00 97.69 178 LYS A CA 1
ATOM 1448 C C . LYS A 1 178 ? -2.770 10.751 1.865 1.00 97.69 178 LYS A C 1
ATOM 1450 O O . LYS A 1 178 ? -2.580 10.528 0.669 1.00 97.69 178 LYS A O 1
ATOM 1455 N N . LYS A 1 179 ? -2.557 11.953 2.411 1.00 98.12 179 LYS A N 1
ATOM 1456 C CA . LYS A 1 179 ? -1.975 13.080 1.671 1.00 98.12 179 LYS A CA 1
ATOM 1457 C C . LYS A 1 179 ? -0.501 12.820 1.357 1.00 98.12 179 LYS A C 1
ATOM 1459 O O . LYS A 1 179 ? -0.122 13.020 0.209 1.00 98.12 179 LYS A O 1
ATOM 1464 N N . CYS A 1 180 ? 0.273 12.345 2.332 1.00 96.88 180 CYS A N 1
ATOM 1465 C CA . CYS A 1 180 ? 1.677 11.975 2.168 1.00 96.88 180 CYS A CA 1
ATOM 1466 C C . CYS A 1 180 ? 1.828 10.901 1.084 1.00 96.88 180 CYS A C 1
ATOM 1468 O O . CYS A 1 180 ? 2.418 11.177 0.047 1.00 96.88 180 CYS A O 1
ATOM 1470 N N . ASN A 1 181 ? 1.140 9.763 1.221 1.00 97.31 181 ASN A N 1
ATOM 1471 C CA . ASN A 1 181 ? 1.187 8.675 0.239 1.00 97.31 181 ASN A CA 1
ATOM 1472 C C . ASN A 1 181 ? 0.792 9.149 -1.162 1.00 97.31 181 ASN A C 1
ATOM 1474 O O . ASN A 1 181 ? 1.428 8.790 -2.147 1.00 97.31 181 ASN A O 1
ATOM 1478 N N . LYS A 1 182 ? -0.247 9.990 -1.279 1.00 97.44 182 LYS A N 1
ATOM 1479 C CA . LYS A 1 182 ? -0.651 10.551 -2.576 1.00 97.44 182 LYS A CA 1
ATOM 1480 C C . LYS A 1 182 ? 0.462 11.388 -3.217 1.00 97.44 182 LYS A C 1
ATOM 1482 O O . LYS A 1 182 ? 0.581 11.371 -4.441 1.00 97.44 182 LYS A O 1
ATOM 1487 N N . LEU A 1 183 ? 1.226 12.142 -2.427 1.00 95.69 183 LEU A N 1
ATOM 1488 C CA . LEU A 1 183 ? 2.372 12.908 -2.919 1.00 95.69 183 LEU A CA 1
ATOM 1489 C C . LEU A 1 183 ? 3.521 11.977 -3.310 1.00 95.69 183 LEU A C 1
ATOM 1491 O O . LEU A 1 183 ? 4.007 12.099 -4.430 1.00 95.69 183 LEU A O 1
ATOM 1495 N N . THR A 1 184 ? 3.843 10.984 -2.478 1.00 96.12 184 THR A N 1
ATOM 1496 C CA . THR A 1 184 ? 4.864 9.967 -2.767 1.00 96.12 184 THR A CA 1
ATOM 1497 C C . THR A 1 184 ? 4.598 9.259 -4.095 1.00 96.12 184 THR A C 1
ATOM 1499 O O . THR A 1 184 ? 5.448 9.278 -4.979 1.00 96.12 184 THR A O 1
ATOM 1502 N N . PHE A 1 185 ? 3.383 8.740 -4.314 1.00 96.44 185 PHE A N 1
ATOM 1503 C CA . PHE A 1 185 ? 3.017 8.104 -5.588 1.00 96.44 185 PHE A CA 1
ATOM 1504 C C . PHE A 1 185 ? 3.051 9.076 -6.772 1.00 96.44 185 PHE A C 1
ATOM 1506 O O . PHE A 1 185 ? 3.339 8.686 -7.902 1.00 96.44 185 PHE A O 1
ATOM 1513 N N . LYS A 1 186 ? 2.743 10.360 -6.553 1.00 96.50 186 LYS A N 1
ATOM 1514 C CA . LYS A 1 186 ? 2.817 11.370 -7.615 1.00 96.50 186 LYS A CA 1
ATOM 1515 C C . LYS A 1 186 ? 4.266 11.635 -8.026 1.00 96.50 186 LYS A C 1
ATOM 1517 O O . LYS A 1 186 ? 4.517 11.826 -9.213 1.00 96.50 186 LYS A O 1
ATOM 1522 N N . GLU A 1 187 ? 5.188 11.673 -7.071 1.00 94.12 187 GLU A N 1
ATOM 1523 C CA . GLU A 1 187 ? 6.624 11.843 -7.310 1.00 94.12 187 GLU A CA 1
ATOM 1524 C C . GLU A 1 187 ? 7.238 10.607 -7.954 1.00 94.12 187 GLU A C 1
ATOM 1526 O O . GLU A 1 187 ? 7.924 10.731 -8.964 1.00 94.12 187 GLU A O 1
ATOM 1531 N N . GLU A 1 188 ? 6.925 9.418 -7.444 1.00 93.25 188 GLU A N 1
ATOM 1532 C CA . GLU A 1 188 ? 7.356 8.154 -8.035 1.00 93.25 188 GLU A CA 1
ATOM 1533 C C . GLU A 1 188 ? 6.887 8.045 -9.488 1.00 93.25 188 GLU A C 1
ATOM 1535 O O . GLU A 1 188 ? 7.685 7.760 -10.374 1.00 93.25 188 GLU A O 1
ATOM 1540 N N . ARG A 1 189 ? 5.626 8.394 -9.779 1.00 92.00 189 ARG A N 1
ATOM 1541 C CA . ARG A 1 189 ? 5.114 8.399 -11.155 1.00 92.00 189 ARG A CA 1
ATOM 1542 C C . ARG A 1 189 ? 5.868 9.375 -12.062 1.00 92.00 189 ARG A C 1
ATOM 1544 O O . ARG A 1 189 ? 6.019 9.094 -13.245 1.00 92.00 189 ARG A O 1
ATOM 1551 N N . LYS A 1 190 ? 6.329 10.518 -11.540 1.00 90.00 190 LYS A N 1
ATOM 1552 C CA . LYS A 1 190 ? 7.184 11.446 -12.300 1.00 90.00 190 LYS A CA 1
ATOM 1553 C C . LYS A 1 190 ? 8.570 10.847 -12.550 1.00 90.00 190 LYS A C 1
ATOM 1555 O O . LYS A 1 190 ? 9.035 10.928 -13.678 1.00 90.00 190 LYS A O 1
ATOM 1560 N N . LYS A 1 191 ? 9.184 10.224 -11.537 1.00 87.81 191 LYS A N 1
ATOM 1561 C CA . LYS A 1 191 ? 10.490 9.548 -11.645 1.00 87.81 191 LYS A CA 1
ATOM 1562 C C . LYS A 1 191 ? 10.449 8.379 -12.633 1.00 87.81 191 LYS A C 1
ATOM 1564 O O . LYS A 1 191 ? 11.340 8.238 -13.462 1.00 87.81 191 LYS A O 1
ATOM 1569 N N . ALA A 1 192 ? 9.387 7.580 -12.581 1.00 84.38 192 ALA A N 1
ATOM 1570 C CA . ALA A 1 192 ? 9.148 6.500 -13.528 1.00 84.38 192 ALA A CA 1
ATOM 1571 C C . ALA A 1 192 ? 8.944 7.044 -14.949 1.00 84.38 192 ALA A C 1
ATOM 1573 O O . ALA A 1 192 ? 9.532 6.529 -15.889 1.00 84.38 192 ALA A O 1
ATOM 1574 N N . ALA A 1 193 ? 8.171 8.127 -15.109 1.00 81.56 193 ALA A N 1
ATOM 1575 C CA . ALA A 1 193 ? 7.981 8.769 -16.409 1.00 81.56 193 ALA A CA 1
ATOM 1576 C C . ALA A 1 193 ? 9.290 9.329 -16.994 1.00 81.56 193 ALA A C 1
ATOM 1578 O O . ALA A 1 193 ? 9.507 9.223 -18.198 1.00 81.56 193 ALA A O 1
ATOM 1579 N N . SER A 1 194 ? 10.169 9.902 -16.162 1.00 75.19 194 SER A N 1
ATOM 1580 C CA . SER A 1 194 ? 11.488 10.353 -16.613 1.00 75.19 194 SER A CA 1
ATOM 1581 C C . SER A 1 194 ? 12.419 9.187 -16.947 1.00 75.19 194 SER A C 1
ATOM 1583 O O . SER A 1 194 ? 13.130 9.272 -17.941 1.00 75.19 194 SER A O 1
ATOM 1585 N N . CYS A 1 195 ? 12.399 8.086 -16.181 1.00 64.88 195 CYS A N 1
ATOM 1586 C CA . CYS A 1 195 ? 13.259 6.936 -16.479 1.00 64.88 195 CYS A CA 1
ATOM 1587 C C . CYS A 1 195 ? 12.798 6.166 -17.727 1.00 64.88 195 CYS A C 1
ATOM 1589 O O . CYS A 1 195 ? 13.626 5.742 -18.528 1.00 64.88 195 CYS A O 1
ATOM 1591 N N . CYS A 1 196 ? 11.488 6.045 -17.962 1.00 58.72 196 CYS A N 1
ATOM 1592 C CA . CYS A 1 196 ? 10.965 5.350 -19.136 1.00 58.72 196 CYS A CA 1
ATOM 1593 C C . CYS A 1 196 ? 11.018 6.190 -20.422 1.00 58.72 196 CYS A C 1
ATOM 1595 O O . CYS A 1 196 ? 10.809 5.645 -21.503 1.00 58.72 196 CYS A O 1
ATOM 1597 N N . HIS A 1 197 ? 11.321 7.493 -20.343 1.00 58.19 197 HIS A N 1
ATOM 1598 C CA . HIS A 1 197 ? 11.508 8.338 -21.529 1.00 58.19 197 HIS A CA 1
ATOM 1599 C C . HIS A 1 197 ? 12.737 7.922 -22.365 1.00 58.19 197 HIS A C 1
ATOM 1601 O O . HIS A 1 197 ? 12.786 8.222 -23.554 1.00 58.19 197 HIS A O 1
ATOM 1607 N N . GLY A 1 198 ? 13.691 7.185 -21.776 1.00 58.72 198 GLY A N 1
ATOM 1608 C CA . GLY A 1 198 ? 14.889 6.673 -22.457 1.00 58.72 198 GLY A CA 1
ATOM 1609 C C . GLY A 1 198 ? 14.883 5.170 -22.763 1.00 58.72 198 GLY A C 1
ATOM 1610 O O . GLY A 1 198 ? 15.814 4.673 -23.390 1.00 58.72 198 GLY A O 1
ATOM 1611 N N . SER A 1 199 ? 13.861 4.417 -22.345 1.00 57.81 199 SER A N 1
ATOM 1612 C CA . SER A 1 199 ? 13.828 2.957 -22.509 1.00 57.81 199 SER A CA 1
ATOM 1613 C C . SER A 1 199 ? 12.515 2.519 -23.147 1.00 57.81 199 SER A C 1
ATOM 1615 O O . SER A 1 199 ? 11.534 2.224 -22.467 1.00 57.81 199 SER A O 1
ATOM 1617 N N . ILE A 1 200 ? 12.500 2.447 -24.481 1.00 57.78 200 ILE A N 1
ATOM 1618 C CA . ILE A 1 200 ? 11.443 1.762 -25.234 1.00 57.78 200 ILE A CA 1
ATOM 1619 C C . ILE A 1 200 ? 11.598 0.264 -24.951 1.00 57.78 200 ILE A C 1
ATOM 1621 O O . ILE A 1 200 ? 12.285 -0.458 -25.672 1.00 57.78 200 ILE A O 1
ATOM 1625 N N . ILE A 1 201 ? 10.978 -0.214 -23.872 1.00 63.97 201 ILE A N 1
ATOM 1626 C CA . ILE A 1 201 ? 10.799 -1.648 -23.651 1.00 63.97 201 ILE A CA 1
ATOM 1627 C C . ILE A 1 201 ? 9.807 -2.109 -24.720 1.00 63.97 201 ILE A C 1
ATOM 1629 O O . ILE A 1 201 ? 8.594 -1.935 -24.591 1.00 63.97 201 ILE A O 1
ATOM 1633 N N . ARG A 1 202 ? 10.332 -2.648 -25.825 1.00 61.19 202 ARG A N 1
ATOM 1634 C CA . ARG A 1 202 ? 9.523 -3.319 -26.843 1.00 61.19 202 ARG A CA 1
ATOM 1635 C C . ARG A 1 202 ? 8.995 -4.606 -26.220 1.00 61.19 202 ARG A C 1
ATOM 1637 O O . ARG A 1 202 ? 9.676 -5.624 -26.217 1.00 61.19 202 ARG A O 1
ATOM 1644 N N . MET A 1 203 ? 7.792 -4.549 -25.662 1.00 60.44 203 MET A N 1
ATOM 1645 C CA . MET A 1 203 ? 7.060 -5.748 -25.269 1.00 60.44 203 MET A CA 1
ATOM 1646 C C . MET A 1 203 ? 6.760 -6.537 -26.548 1.00 60.44 203 MET A C 1
ATOM 1648 O O . MET A 1 203 ? 5.889 -6.147 -27.325 1.00 60.44 203 MET A O 1
ATOM 1652 N N . MET A 1 204 ? 7.517 -7.602 -26.809 1.00 54.38 204 MET A N 1
ATOM 1653 C CA . MET A 1 204 ? 7.163 -8.544 -27.867 1.00 54.38 204 MET A CA 1
ATOM 1654 C C . MET A 1 204 ? 5.994 -9.409 -27.380 1.00 54.38 204 MET A C 1
ATOM 1656 O O . MET A 1 204 ? 6.013 -9.846 -26.226 1.00 54.38 204 MET A O 1
ATOM 1660 N N . PRO A 1 205 ? 4.964 -9.642 -28.211 1.00 58.06 205 PRO A N 1
ATOM 1661 C CA . PRO A 1 205 ? 3.884 -10.544 -27.847 1.00 58.06 205 PRO A CA 1
ATOM 1662 C C . PRO A 1 205 ? 4.438 -11.961 -27.685 1.00 58.06 205 PRO A C 1
ATOM 1664 O O . PRO A 1 205 ? 5.223 -12.430 -28.509 1.00 58.06 205 PRO A O 1
ATOM 1667 N N . ILE A 1 206 ? 4.025 -12.621 -26.605 1.00 62.66 206 ILE A N 1
ATOM 1668 C CA . ILE A 1 206 ? 4.254 -14.050 -26.404 1.00 62.66 206 ILE A CA 1
ATOM 1669 C C . ILE A 1 206 ? 3.392 -14.764 -27.449 1.00 62.66 206 ILE A C 1
ATOM 1671 O O . ILE A 1 206 ? 2.168 -14.617 -27.427 1.00 62.66 206 ILE A O 1
ATOM 1675 N N . VAL A 1 207 ? 4.054 -15.435 -28.394 1.00 57.22 207 VAL A N 1
ATOM 1676 C CA . VAL A 1 207 ? 3.435 -16.318 -29.398 1.00 57.22 207 VAL A CA 1
ATOM 1677 C C . VAL A 1 207 ? 3.005 -17.615 -28.732 1.00 57.22 207 VAL A C 1
ATOM 1679 O O . VAL A 1 207 ? 3.810 -18.142 -27.930 1.00 57.22 207 VAL A O 1
#

Solvent-accessible surface area (backbone atoms only — not comparable to full-atom values): 13831 Å² total; per-residue (Å²): 131,82,55,72,63,63,55,47,53,53,52,52,49,60,55,58,68,38,69,78,43,61,77,57,56,61,60,75,72,57,76,52,85,85,37,69,70,47,53,52,53,53,52,53,50,60,76,64,60,74,83,84,76,77,87,81,68,71,75,76,74,74,67,82,81,83,82,83,77,86,80,94,71,98,64,93,71,79,79,79,80,76,80,71,71,81,72,70,76,76,75,84,54,62,64,62,61,51,54,78,69,59,73,77,85,85,63,79,85,77,85,71,85,59,90,65,81,70,69,65,72,59,60,55,59,54,57,74,67,57,86,71,80,76,73,91,76,72,89,69,86,74,47,77,66,60,63,51,67,61,81,67,92,85,64,51,75,64,57,50,49,52,40,52,48,52,49,52,46,56,53,48,52,54,51,50,50,53,52,49,52,54,47,52,55,52,50,49,51,50,54,51,51,60,59,50,72,80,49,86,78,78,80,73,81,87,127

Foldseek 3Di:
DDDVVVVVVVVVVVVVVCPVVVVVVVVVPDDDCPDPVVVVVVVVVVVVDDPPDDPPPPVVPPDDDDDPDDDDDDDDDDPPPPPPPPPPPPPPPVVVVCVVPDDPPDDPDDPDPPVDDDDCVVVVVVVVPPPPPPPPPDPPDQDPQRVLPDDDPPDDPVSVVVSVVSNVVVVVVVVVVVVVVVVVVVVVVVVVVVVCVPDPPPPDDDD

InterPro domains:
  IPR007307 Low temperature viability protein Ltv1 [PF04180] (2-106)
  IPR007307 Low temperature viability protein Ltv1 [PTHR21531] (1-193)

Sequence (207 aa):
LRSIDEQFDKLYEEYNETEDENEVEAEEFLLDPSSDRMKMLVEDFKKKRMELVLQKDVLSQCYPETNDEALEVDEQMEKITIICPKKKKIKWDCETAVSAYSNIYNRPAVIVDSSRKQKLKSVLRQIEKMDYSVQSGTKSAISRVSSATMKRRGETAEERKARKASIKMIRAERRAEKKCNKLTFKEERKKAASCCHGSIIRMMPIV

Radius of gyration: 39.13 Å; Cα contacts (8 Å, |Δi|>4): 15; chains: 1; bounding box: 85×103×61 Å

Secondary structure (DSSP, 8-state):
---HHHHHHHHHHHHHHHTTTHHHHHHHT---TTSHHHHHHHHHHHHT---------SGGG-SPPP---------------------------HHHHHHHT---S--PPP----SS---THHHHHHHTT--------------HHHHHHPPPTT--HHHHHHHHHHHHHHHHHHHHHHHHHHHHHHHHHHHHHHHHTT---------

Mean predicted aligned error: 23.68 Å